Protein AF-A0A970IUN5-F1 (afdb_monomer_lite)

Radius of gyration: 22.59 Å; chains: 1; bounding box: 50×54×54 Å

Structure (mmCIF, N/CA/C/O backbone):
data_AF-A0A970IUN5-F1
#
_entry.id   AF-A0A970IUN5-F1
#
loop_
_atom_site.group_PDB
_atom_site.id
_atom_site.type_symbol
_atom_site.label_atom_id
_atom_site.label_alt_id
_atom_site.label_comp_id
_atom_site.label_asym_id
_atom_site.label_entity_id
_atom_site.label_seq_id
_atom_site.pdbx_PDB_ins_code
_atom_site.Cartn_x
_atom_site.Cartn_y
_atom_site.Cartn_z
_atom_site.occupancy
_atom_site.B_iso_or_equiv
_atom_site.auth_seq_id
_atom_site.auth_comp_id
_atom_site.auth_asym_id
_atom_site.auth_atom_id
_atom_site.pdbx_PDB_model_num
ATOM 1 N N . MET A 1 1 ? -24.307 -24.596 20.789 1.00 55.44 1 MET A N 1
ATOM 2 C CA . MET A 1 1 ? -23.617 -23.290 20.632 1.00 55.44 1 MET A CA 1
ATOM 3 C C . MET A 1 1 ? -24.535 -22.372 19.826 1.00 55.44 1 MET A C 1
ATOM 5 O O . MET A 1 1 ? -24.916 -22.766 18.734 1.00 55.44 1 MET A O 1
ATOM 9 N N . ASN A 1 2 ? -24.965 -21.221 20.358 1.00 69.31 2 ASN A N 1
ATOM 10 C CA . ASN A 1 2 ? -25.989 -20.376 19.712 1.00 69.31 2 ASN A CA 1
ATOM 11 C C . ASN A 1 2 ? -25.499 -19.793 18.371 1.00 69.31 2 ASN A C 1
ATOM 13 O O . ASN A 1 2 ? -24.344 -19.369 18.283 1.00 69.31 2 ASN A O 1
ATOM 17 N N . ALA A 1 3 ? -26.364 -19.710 17.352 1.00 70.00 3 ALA A N 1
ATOM 18 C CA . ALA A 1 3 ? -26.015 -19.220 16.006 1.00 70.00 3 ALA A CA 1
ATOM 19 C C . ALA A 1 3 ? -25.353 -17.825 16.017 1.00 70.00 3 ALA A C 1
ATOM 21 O O . ALA A 1 3 ? -24.394 -17.574 15.286 1.00 70.00 3 ALA A O 1
ATOM 22 N N . TYR A 1 4 ? -25.786 -16.957 16.934 1.00 71.69 4 TYR A N 1
ATOM 23 C CA . TYR A 1 4 ? -25.191 -15.641 17.175 1.00 71.69 4 TYR A CA 1
ATOM 24 C C . TYR A 1 4 ? -23.715 -15.716 17.611 1.00 71.69 4 TYR A C 1
ATOM 26 O O . TYR A 1 4 ? -22.856 -15.031 17.059 1.00 71.69 4 TYR A O 1
ATOM 34 N N . SER A 1 5 ? -23.388 -16.620 18.540 1.00 71.62 5 SER A N 1
ATOM 35 C CA . SER A 1 5 ? -22.009 -16.817 19.014 1.00 71.62 5 SER A CA 1
ATOM 36 C C . SER A 1 5 ? -21.083 -17.359 17.920 1.00 71.62 5 SER A C 1
ATOM 38 O O . SER A 1 5 ? -19.905 -17.011 17.870 1.00 71.62 5 SER A O 1
ATOM 40 N N . LEU A 1 6 ? -21.619 -18.182 17.011 1.00 75.25 6 LEU A N 1
ATOM 41 C CA . LEU A 1 6 ? -20.874 -18.710 15.871 1.00 75.25 6 LEU A CA 1
ATOM 42 C C . LEU A 1 6 ? -20.600 -17.615 14.829 1.00 75.25 6 LEU A C 1
ATOM 44 O O . LEU A 1 6 ? -19.509 -17.571 14.266 1.00 75.25 6 LEU A O 1
ATOM 48 N N . SER A 1 7 ? -21.563 -16.714 14.612 1.00 79.56 7 SER A N 1
ATOM 49 C CA . SER A 1 7 ? -21.411 -15.557 13.723 1.00 79.56 7 SER A CA 1
ATOM 50 C C . SER A 1 7 ? -20.300 -14.614 14.199 1.00 79.56 7 SER A C 1
ATOM 52 O O . SER A 1 7 ? -19.395 -14.295 13.430 1.00 79.56 7 SER A O 1
ATOM 54 N N . ILE A 1 8 ? -20.290 -14.266 15.492 1.00 84.50 8 ILE A N 1
ATOM 55 C CA . ILE A 1 8 ? -19.247 -13.408 16.083 1.00 84.50 8 ILE A CA 1
ATOM 56 C C . ILE A 1 8 ? -17.862 -14.049 15.958 1.00 84.50 8 ILE A C 1
ATOM 58 O O . ILE A 1 8 ? -16.910 -13.382 15.557 1.00 84.50 8 ILE A O 1
ATOM 62 N N . LYS A 1 9 ? -17.734 -15.348 16.265 1.00 89.38 9 LYS A N 1
ATOM 63 C CA . LYS A 1 9 ? -16.447 -16.054 16.141 1.00 89.38 9 LYS A CA 1
ATOM 64 C C . LYS A 1 9 ? -15.914 -16.014 14.709 1.00 89.38 9 LYS A C 1
ATOM 66 O O . LYS A 1 9 ? -14.729 -15.768 14.516 1.00 89.38 9 LYS A O 1
ATOM 71 N N . ARG A 1 10 ? -16.779 -16.219 13.710 1.00 91.88 10 ARG A N 1
ATOM 72 C CA . ARG A 1 10 ? -16.390 -16.135 12.293 1.00 91.88 10 ARG A CA 1
ATOM 73 C C . ARG A 1 10 ? -15.914 -14.734 11.918 1.00 91.88 10 ARG A C 1
ATOM 75 O O . ARG A 1 10 ? -14.918 -14.615 11.216 1.00 91.88 10 ARG A O 1
ATOM 82 N N . GLU A 1 11 ? -16.583 -13.695 12.412 1.00 93.56 11 GLU A N 1
ATOM 83 C CA . GLU A 1 11 ? -16.187 -12.311 12.139 1.00 93.56 11 GLU A CA 1
ATOM 84 C C . GLU A 1 11 ? -14.815 -11.978 12.730 1.00 93.56 11 GLU A C 1
ATOM 86 O O . GLU A 1 11 ? -13.968 -11.426 12.033 1.00 93.56 11 GLU A O 1
ATOM 91 N N . ILE A 1 12 ? -14.559 -12.390 13.977 1.00 94.75 12 ILE A N 1
ATOM 92 C CA . ILE A 1 12 ? -13.255 -12.211 14.631 1.00 94.75 12 ILE A CA 1
ATOM 93 C C . ILE A 1 12 ? -12.139 -12.829 13.785 1.00 94.75 12 ILE A C 1
ATOM 95 O O . ILE A 1 12 ? -11.133 -12.173 13.535 1.00 94.75 12 ILE A O 1
ATOM 99 N N . VAL A 1 13 ? -12.322 -14.066 13.319 1.00 94.50 13 VAL A N 1
ATOM 100 C CA . VAL A 1 13 ? -11.313 -14.779 12.522 1.00 94.50 13 VAL A CA 1
ATOM 101 C C . VAL A 1 13 ? -11.035 -14.062 11.196 1.00 94.50 13 VAL A C 1
ATOM 103 O O . VAL A 1 13 ? -9.874 -13.902 10.830 1.00 94.50 13 VAL A O 1
ATOM 106 N N . VAL A 1 14 ? -12.069 -13.574 10.503 1.00 95.81 14 VAL A N 1
ATOM 107 C CA . VAL A 1 14 ? -11.898 -12.803 9.257 1.00 95.81 14 VAL A CA 1
ATOM 108 C C . VAL A 1 14 ? -11.176 -11.478 9.519 1.00 95.81 14 VAL A C 1
ATOM 110 O O . VAL A 1 14 ? -10.249 -11.134 8.787 1.00 95.81 14 VAL A O 1
ATOM 113 N N . CYS A 1 15 ? -11.539 -10.753 10.583 1.00 95.81 15 CYS A N 1
ATOM 114 C CA . CYS A 1 15 ? -10.835 -9.530 10.968 1.00 95.81 15 CYS A CA 1
ATOM 115 C C . CYS A 1 15 ? -9.365 -9.802 11.307 1.00 95.81 15 CYS A C 1
ATOM 117 O O . CYS A 1 15 ? -8.505 -9.045 10.869 1.00 95.81 15 CYS A O 1
ATOM 119 N N . LEU A 1 16 ? -9.072 -10.874 12.050 1.00 94.50 16 LEU A N 1
ATOM 120 C CA . LEU A 1 16 ? -7.703 -11.272 12.385 1.00 94.50 16 LEU A CA 1
ATOM 121 C C . LEU A 1 16 ? -6.903 -11.664 11.142 1.00 94.50 16 LEU A C 1
ATOM 123 O O . LEU A 1 16 ? -5.748 -11.270 11.046 1.00 94.50 16 LEU A O 1
ATOM 127 N N . ALA A 1 17 ? -7.506 -12.362 10.177 1.00 94.25 17 ALA A N 1
ATOM 128 C CA . ALA A 1 17 ? -6.863 -12.665 8.900 1.00 94.25 17 ALA A CA 1
ATOM 129 C C . ALA A 1 17 ? -6.513 -11.381 8.124 1.00 94.25 17 ALA A C 1
ATOM 131 O O . ALA A 1 17 ? -5.379 -11.222 7.681 1.00 94.25 17 ALA A O 1
ATOM 132 N N . ALA A 1 18 ? -7.451 -10.432 8.020 1.00 93.81 18 ALA A N 1
ATOM 133 C CA . ALA A 1 18 ? -7.234 -9.152 7.337 1.00 93.81 18 ALA A CA 1
ATOM 134 C C . ALA A 1 18 ? -6.153 -8.298 8.022 1.00 93.81 18 ALA A C 1
ATOM 136 O O . ALA A 1 18 ? -5.267 -7.742 7.377 1.00 93.81 18 ALA A O 1
ATOM 137 N N . CYS A 1 19 ? -6.212 -8.215 9.348 1.00 93.25 19 CYS A N 1
ATOM 138 C CA . CYS A 1 19 ? -5.218 -7.550 10.184 1.00 93.25 19 CYS A CA 1
ATOM 139 C C . CYS A 1 19 ? -3.843 -8.204 10.079 1.00 93.25 19 CYS A C 1
ATOM 141 O O . CYS A 1 19 ? -2.826 -7.518 9.988 1.00 93.25 19 CYS A O 1
ATOM 143 N N . GLY A 1 20 ? -3.833 -9.531 10.081 1.00 89.94 20 GLY A N 1
ATOM 144 C CA . GLY A 1 20 ? -2.637 -10.328 9.970 1.00 89.94 20 GLY A CA 1
ATOM 145 C C . GLY A 1 20 ? -1.922 -10.093 8.645 1.00 89.94 20 GLY A C 1
ATOM 146 O O . GLY A 1 20 ? -0.722 -9.863 8.642 1.00 89.94 20 GLY A O 1
ATOM 147 N N . VAL A 1 21 ? -2.663 -10.067 7.544 1.00 87.38 21 VAL A N 1
ATOM 148 C CA . VAL A 1 21 ? -2.140 -9.728 6.219 1.00 87.38 21 VAL A CA 1
ATOM 149 C C . VAL A 1 21 ? -1.373 -8.397 6.223 1.00 87.38 21 VAL A C 1
ATOM 151 O O . VAL A 1 21 ? -0.237 -8.342 5.763 1.00 87.38 21 VAL A O 1
ATOM 154 N N . ILE A 1 22 ? -1.953 -7.342 6.805 1.00 88.56 22 ILE A N 1
ATOM 155 C CA . ILE A 1 22 ? -1.338 -6.001 6.851 1.00 88.56 22 ILE A CA 1
ATOM 156 C C . ILE A 1 22 ? -0.065 -5.997 7.710 1.00 88.56 22 ILE A C 1
ATOM 158 O O . ILE A 1 22 ? 0.888 -5.277 7.424 1.00 88.56 22 ILE A O 1
ATOM 162 N N . ALA A 1 23 ? -0.060 -6.783 8.784 1.00 89.94 23 ALA A N 1
ATOM 163 C CA . ALA A 1 23 ? 0.982 -6.766 9.802 1.00 89.94 23 ALA A CA 1
ATOM 164 C C . ALA A 1 23 ? 1.979 -7.920 9.691 1.00 89.94 23 ALA A C 1
ATOM 166 O O . ALA A 1 23 ? 2.837 -8.042 10.563 1.00 89.94 23 ALA A O 1
ATOM 167 N N . PHE A 1 24 ? 1.865 -8.769 8.665 1.00 88.62 24 PHE A N 1
ATOM 168 C CA . PHE A 1 24 ? 2.592 -10.033 8.587 1.00 88.62 24 PHE A CA 1
ATOM 169 C C . PHE A 1 24 ? 4.102 -9.825 8.705 1.00 88.62 24 PHE A C 1
ATOM 171 O O . PHE A 1 24 ? 4.726 -10.375 9.609 1.00 88.62 24 PHE A O 1
ATOM 178 N N . SER A 1 25 ? 4.671 -8.980 7.838 1.00 86.81 25 SER A N 1
ATOM 179 C CA . SER A 1 25 ? 6.113 -8.713 7.832 1.00 86.81 25 SER A CA 1
ATOM 180 C C . SER A 1 25 ? 6.588 -8.102 9.161 1.00 86.81 25 SER A C 1
ATOM 182 O O . SER A 1 25 ? 7.473 -8.699 9.775 1.00 86.81 25 SER A O 1
ATOM 184 N N . PRO A 1 26 ? 5.970 -7.022 9.692 1.00 88.19 26 PRO A N 1
ATOM 185 C CA . PRO A 1 26 ? 6.342 -6.490 11.002 1.00 88.19 26 PRO A CA 1
ATOM 186 C C . PRO A 1 26 ? 6.209 -7.501 12.154 1.00 88.19 26 PRO A C 1
ATOM 188 O O . PRO A 1 26 ? 7.036 -7.528 13.063 1.00 88.19 26 PRO A O 1
ATOM 191 N N . ILE A 1 27 ? 5.179 -8.346 12.168 1.00 90.06 27 ILE A N 1
ATOM 192 C CA . ILE A 1 27 ? 5.016 -9.351 13.229 1.00 90.06 27 ILE A CA 1
ATOM 193 C C . ILE A 1 27 ? 6.107 -10.414 13.136 1.00 90.06 27 ILE A C 1
ATOM 195 O O . ILE A 1 27 ? 6.711 -10.754 14.154 1.00 90.06 27 ILE A O 1
ATOM 199 N N . LEU A 1 28 ? 6.369 -10.916 11.927 1.00 89.31 28 LEU A N 1
ATOM 200 C CA . LEU A 1 28 ? 7.408 -11.907 11.679 1.00 89.31 28 LEU A CA 1
ATOM 201 C C . LEU A 1 28 ? 8.767 -11.395 12.150 1.00 89.31 28 LEU A C 1
ATOM 203 O O . LEU A 1 28 ? 9.453 -12.091 12.893 1.00 89.31 28 LEU A O 1
ATOM 207 N N . SER A 1 29 ? 9.134 -10.175 11.768 1.00 84.31 29 SER A N 1
ATOM 208 C CA . SER A 1 29 ? 10.430 -9.605 12.122 1.00 84.31 29 SER A CA 1
ATOM 209 C C . SER A 1 29 ? 10.577 -9.327 13.611 1.00 84.31 29 SER A C 1
ATOM 211 O O . SER A 1 29 ? 11.601 -9.674 14.190 1.00 84.31 29 SER A O 1
ATOM 213 N N . LEU A 1 30 ? 9.542 -8.777 14.255 1.00 88.75 30 LEU A N 1
ATOM 214 C CA . LEU A 1 30 ? 9.548 -8.558 15.700 1.00 88.75 30 LEU A CA 1
ATOM 215 C C . LEU A 1 30 ? 9.711 -9.880 16.454 1.00 88.75 30 LEU A C 1
ATOM 217 O O . LEU A 1 30 ? 10.519 -9.958 17.375 1.00 88.75 30 LEU A O 1
ATOM 221 N N . PHE A 1 31 ? 8.967 -10.917 16.061 1.00 89.56 31 PHE A N 1
ATOM 222 C CA . PHE A 1 31 ? 9.054 -12.227 16.700 1.00 89.56 31 PHE A CA 1
ATOM 223 C C . PHE A 1 31 ? 10.430 -12.864 16.498 1.00 89.56 31 PHE A C 1
ATOM 225 O O . PHE A 1 31 ? 11.064 -13.267 17.468 1.00 89.56 31 PHE A O 1
ATOM 232 N N . VAL A 1 32 ? 10.913 -12.909 15.256 1.00 86.69 32 VAL A N 1
ATOM 233 C CA . VAL A 1 32 ? 12.233 -13.455 14.916 1.00 86.69 32 VAL A CA 1
ATOM 234 C C . VAL A 1 32 ? 13.340 -12.702 15.654 1.00 86.69 32 VAL A C 1
ATOM 236 O O . VAL A 1 32 ? 14.210 -13.334 16.246 1.00 86.69 32 VAL A O 1
ATOM 239 N N . GLY A 1 33 ? 13.288 -11.369 15.682 1.00 84.38 33 GLY A N 1
ATOM 240 C CA . GLY A 1 33 ? 14.250 -10.542 16.408 1.00 84.38 33 GLY A CA 1
ATOM 241 C C . GLY A 1 33 ? 14.263 -10.842 17.906 1.00 84.38 33 GLY A C 1
ATOM 242 O O . GLY A 1 33 ? 15.324 -11.118 18.457 1.00 84.38 33 GLY A O 1
ATOM 243 N N . LEU A 1 34 ? 13.089 -10.880 18.549 1.00 87.56 34 LEU A N 1
ATOM 244 C CA . LEU A 1 34 ? 12.956 -11.203 19.977 1.00 87.56 34 LEU A CA 1
ATOM 245 C C . LEU A 1 34 ? 13.413 -12.621 20.320 1.00 87.56 34 LEU A C 1
ATOM 247 O O . LEU A 1 34 ? 13.998 -12.841 21.375 1.00 87.56 34 LEU A O 1
ATOM 251 N N . VAL A 1 35 ? 13.119 -13.599 19.465 1.00 86.81 35 VAL A N 1
ATOM 252 C CA . VAL A 1 35 ? 13.533 -14.982 19.708 1.00 86.81 35 VAL A CA 1
ATOM 253 C C . VAL A 1 35 ? 15.044 -15.102 19.556 1.00 86.81 35 VAL A C 1
ATOM 255 O O . VAL A 1 35 ? 15.693 -15.669 20.431 1.00 86.81 35 VAL A O 1
ATOM 258 N N . ARG A 1 36 ? 15.618 -14.523 18.497 1.00 84.62 36 ARG A N 1
ATOM 259 C CA . ARG A 1 36 ? 17.054 -14.626 18.203 1.00 84.62 36 ARG A CA 1
ATOM 260 C C . ARG A 1 36 ? 17.946 -13.857 19.165 1.00 84.62 36 ARG A C 1
ATOM 262 O O . ARG A 1 36 ? 19.117 -14.208 19.270 1.00 84.62 36 ARG A O 1
ATOM 269 N N . THR A 1 37 ? 17.428 -12.865 19.892 1.00 82.12 37 THR A N 1
ATOM 270 C CA . THR A 1 37 ? 18.193 -12.230 20.978 1.00 82.12 37 THR A CA 1
ATOM 271 C C . THR A 1 37 ? 18.383 -13.144 22.188 1.00 82.12 37 THR A C 1
ATOM 273 O O . THR A 1 37 ? 19.302 -12.914 22.969 1.00 82.12 37 THR A O 1
ATOM 276 N N . VAL A 1 38 ? 17.545 -14.175 22.349 1.00 83.94 38 VAL A N 1
ATOM 277 C CA . VAL A 1 38 ? 17.602 -15.111 23.484 1.00 83.94 38 VAL A CA 1
ATOM 278 C C . VAL A 1 38 ? 18.110 -16.490 23.056 1.00 83.94 38 VAL A C 1
ATOM 280 O O . VAL A 1 38 ? 18.888 -17.110 23.777 1.00 83.94 38 VAL A O 1
ATOM 283 N N . ILE A 1 39 ? 17.669 -16.988 21.897 1.00 83.06 39 ILE A N 1
ATOM 284 C CA . ILE A 1 39 ? 17.927 -18.349 21.416 1.00 83.06 39 ILE A CA 1
ATOM 285 C C . ILE A 1 39 ? 18.243 -18.322 19.918 1.00 83.06 39 ILE A C 1
ATOM 287 O O . ILE A 1 39 ? 17.413 -17.935 19.094 1.00 83.06 39 ILE A O 1
ATOM 291 N N . ILE A 1 40 ? 19.423 -18.817 19.542 1.00 75.12 40 ILE A N 1
ATOM 292 C CA . ILE A 1 40 ? 19.783 -19.028 18.137 1.00 75.12 40 ILE A CA 1
ATOM 293 C C . ILE A 1 40 ? 19.243 -20.396 17.711 1.00 75.12 40 ILE A C 1
ATOM 295 O O . ILE A 1 40 ? 19.851 -21.432 17.975 1.00 75.12 40 ILE A O 1
ATOM 299 N N . PHE A 1 41 ? 18.076 -20.409 17.068 1.00 67.62 41 PHE A N 1
ATOM 300 C CA . PHE A 1 41 ? 17.518 -21.638 16.509 1.00 67.62 41 PHE A CA 1
ATOM 301 C C . PHE A 1 41 ? 18.201 -22.008 15.184 1.00 67.62 41 PHE A C 1
ATOM 303 O O . PHE A 1 41 ? 18.308 -21.157 14.294 1.00 67.62 41 PHE A O 1
ATOM 310 N N . PRO A 1 42 ? 18.591 -23.279 14.985 1.00 64.44 42 PRO A N 1
ATOM 311 C CA . PRO A 1 42 ? 18.943 -23.763 13.659 1.00 64.44 42 PRO A CA 1
ATOM 312 C C . PRO A 1 42 ? 17.689 -23.804 12.754 1.00 64.44 42 PRO A C 1
ATOM 314 O O . PRO A 1 42 ? 16.558 -23.905 13.229 1.00 64.44 42 PRO A O 1
ATOM 317 N N . PHE A 1 43 ? 17.885 -23.713 11.434 1.00 63.59 43 PHE A N 1
ATOM 318 C CA . PHE A 1 43 ? 16.849 -23.915 10.399 1.00 63.59 43 PHE A CA 1
ATOM 319 C C . PHE A 1 43 ? 15.658 -22.931 10.350 1.0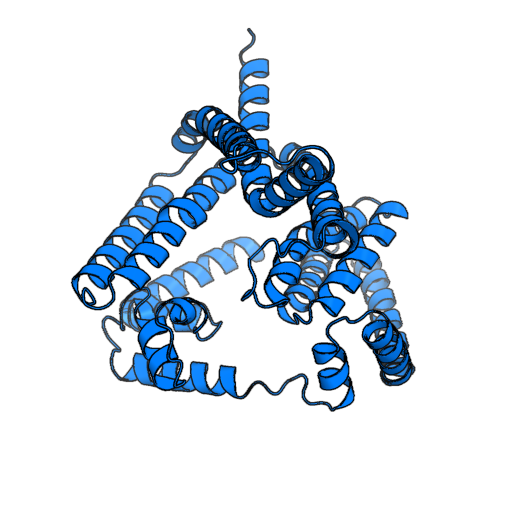0 63.59 43 PHE A C 1
ATOM 321 O O . PHE A 1 43 ? 14.616 -23.275 9.800 1.00 63.59 43 PHE A O 1
ATOM 328 N N . LYS A 1 44 ? 15.785 -21.693 10.856 1.00 80.75 44 LYS A N 1
ATOM 329 C CA . LYS A 1 44 ? 14.711 -20.666 10.801 1.00 80.75 44 LYS A CA 1
ATOM 330 C C . LYS A 1 44 ? 13.351 -21.155 11.363 1.00 80.75 44 LYS A C 1
ATOM 332 O O . LYS A 1 44 ? 12.289 -20.737 10.893 1.00 80.75 44 LYS A O 1
ATOM 337 N N . LEU A 1 45 ? 13.374 -22.045 12.365 1.00 83.69 45 LEU A N 1
ATOM 338 C CA . LEU A 1 45 ? 12.168 -22.598 13.007 1.00 83.69 45 LEU A CA 1
ATOM 339 C C . LEU A 1 45 ? 11.275 -21.512 13.629 1.00 83.69 45 LEU A C 1
ATOM 341 O O . LEU A 1 45 ? 10.051 -21.629 13.633 1.00 83.69 45 LEU A O 1
ATOM 345 N N . ASP A 1 46 ? 11.893 -20.434 14.105 1.00 82.62 46 ASP A N 1
ATOM 346 C CA . ASP A 1 46 ? 11.237 -19.227 14.602 1.00 82.62 46 ASP A CA 1
ATOM 347 C C . ASP A 1 46 ? 10.307 -18.598 13.556 1.00 82.62 46 ASP A C 1
ATOM 349 O O . ASP A 1 46 ? 9.139 -18.319 13.832 1.00 82.62 46 ASP A O 1
ATOM 353 N N . ALA A 1 47 ? 10.790 -18.443 12.325 1.00 86.06 47 ALA A N 1
ATOM 354 C CA . ALA A 1 47 ? 9.981 -17.940 11.228 1.00 86.06 47 ALA A CA 1
ATOM 355 C C . ALA A 1 47 ? 8.853 -18.924 10.878 1.00 86.06 47 ALA A C 1
ATOM 357 O O . ALA A 1 47 ? 7.702 -18.509 10.732 1.00 86.06 47 ALA A O 1
ATOM 358 N N . MET A 1 48 ? 9.156 -20.228 10.792 1.00 88.19 48 MET A N 1
ATOM 359 C CA . MET A 1 48 ? 8.166 -21.271 10.475 1.00 88.19 48 MET A CA 1
ATOM 360 C C . MET A 1 48 ? 7.000 -21.294 11.467 1.00 88.19 48 MET A C 1
ATOM 362 O O . MET A 1 48 ? 5.855 -21.487 11.058 1.00 88.19 48 MET A O 1
ATOM 366 N N . PHE A 1 49 ? 7.268 -21.050 12.752 1.00 89.38 49 PHE A N 1
ATOM 367 C CA . PHE A 1 49 ? 6.231 -20.944 13.775 1.00 89.38 49 PHE A CA 1
ATOM 368 C C . PHE A 1 49 ? 5.239 -19.816 13.471 1.00 89.38 49 PHE A C 1
ATOM 370 O O . PHE A 1 49 ? 4.024 -20.033 13.485 1.00 89.38 49 PHE A O 1
ATOM 377 N N . VAL A 1 50 ? 5.746 -18.628 13.128 1.00 89.19 50 VAL A N 1
ATOM 378 C CA . VAL A 1 50 ? 4.901 -17.487 12.754 1.00 89.19 50 VAL A CA 1
ATOM 379 C C . VAL A 1 50 ? 4.102 -17.816 11.495 1.00 89.19 50 VAL A C 1
ATOM 381 O O . VAL A 1 50 ? 2.877 -17.697 11.517 1.00 89.19 50 VAL A O 1
ATOM 384 N N . TYR A 1 51 ? 4.750 -18.312 10.433 1.00 90.31 51 TYR A N 1
ATOM 385 C CA . TYR A 1 51 ? 4.052 -18.754 9.216 1.00 90.31 51 TYR A CA 1
ATOM 386 C C . TYR A 1 51 ? 2.927 -19.752 9.531 1.00 90.31 51 TYR A C 1
ATOM 388 O O . TYR A 1 51 ? 1.817 -19.601 9.021 1.00 90.31 51 TYR A O 1
ATOM 396 N N . GLY A 1 52 ? 3.174 -20.719 10.420 1.00 91.44 52 GLY A N 1
ATOM 397 C CA . GLY A 1 52 ? 2.186 -21.705 10.854 1.00 91.44 52 GLY A CA 1
ATOM 398 C C . GLY A 1 52 ? 0.956 -21.080 11.516 1.00 91.44 52 GLY A C 1
ATOM 399 O O . GLY A 1 52 ? -0.171 -21.428 11.159 1.00 91.44 52 GLY A O 1
ATOM 400 N N . ILE A 1 53 ? 1.146 -20.110 12.419 1.00 91.69 53 ILE A N 1
ATOM 401 C CA . ILE A 1 53 ? 0.034 -19.372 13.046 1.00 91.69 53 ILE A CA 1
ATOM 402 C C . ILE A 1 53 ? -0.791 -18.633 11.990 1.00 91.69 53 ILE A C 1
ATOM 404 O O . ILE A 1 53 ? -2.023 -18.689 12.009 1.00 91.69 53 ILE A O 1
ATOM 408 N N . PHE A 1 54 ? -0.129 -17.951 11.057 1.00 90.06 54 PHE A N 1
ATOM 409 C CA . PHE A 1 54 ? -0.811 -17.200 10.006 1.00 90.06 54 PHE A CA 1
ATOM 410 C C . PHE A 1 54 ? -1.608 -18.108 9.073 1.00 90.06 54 PHE A C 1
ATOM 412 O O . PHE A 1 54 ? -2.788 -17.848 8.830 1.00 90.06 54 PHE A O 1
ATOM 419 N N . ILE A 1 55 ? -1.004 -19.203 8.611 1.00 90.88 55 ILE A N 1
ATOM 420 C CA . ILE A 1 55 ? -1.682 -20.210 7.789 1.00 90.88 55 ILE A CA 1
ATOM 421 C C . ILE A 1 55 ? -2.881 -20.784 8.546 1.00 90.88 55 ILE A C 1
ATOM 423 O O . ILE A 1 55 ? -3.966 -20.888 7.980 1.00 90.88 55 ILE A O 1
ATOM 427 N N . PHE A 1 56 ? -2.736 -21.086 9.837 1.00 93.44 56 PHE A N 1
ATOM 428 C CA . PHE A 1 56 ? -3.840 -21.584 10.651 1.00 93.44 56 PHE A CA 1
ATOM 429 C C . PHE A 1 56 ? -5.011 -20.590 10.717 1.00 93.44 56 PHE A C 1
ATOM 431 O O . PHE A 1 56 ? -6.158 -20.971 10.477 1.00 93.44 56 PHE A O 1
ATOM 438 N N . ILE A 1 57 ? -4.742 -19.303 10.964 1.00 93.12 57 ILE A N 1
ATOM 439 C CA . ILE A 1 57 ? -5.777 -18.253 10.962 1.00 93.12 57 ILE A CA 1
ATOM 440 C C . ILE A 1 57 ? -6.454 -18.155 9.586 1.00 93.12 57 ILE A C 1
ATOM 442 O O . ILE A 1 57 ? -7.683 -18.061 9.511 1.00 93.12 57 ILE A O 1
ATOM 446 N N . LEU A 1 58 ? -5.681 -18.220 8.499 1.00 91.06 58 LEU A N 1
ATOM 447 C CA . LEU A 1 58 ? -6.205 -18.192 7.131 1.00 91.06 58 LEU A CA 1
ATOM 448 C C . LEU A 1 58 ? -7.105 -19.398 6.834 1.00 91.06 58 LEU A C 1
ATOM 450 O O . LEU A 1 58 ? -8.197 -19.222 6.291 1.00 91.06 58 LEU A O 1
ATOM 454 N N . LEU A 1 59 ? -6.706 -20.603 7.245 1.00 92.69 59 LEU A N 1
ATOM 455 C CA . LEU A 1 59 ? -7.509 -21.820 7.089 1.00 92.69 59 LEU A CA 1
ATOM 456 C C . LEU A 1 59 ? -8.825 -21.740 7.870 1.00 92.69 59 LEU A C 1
ATOM 458 O O . LEU A 1 59 ? -9.867 -22.163 7.369 1.00 92.69 59 LEU A O 1
ATOM 462 N N . LEU A 1 60 ? -8.823 -21.141 9.063 1.00 94.06 60 LEU A N 1
ATOM 463 C CA . LEU A 1 60 ? -10.062 -20.895 9.806 1.00 94.06 60 LEU A CA 1
ATOM 464 C C . LEU A 1 60 ? -10.962 -19.857 9.111 1.00 94.06 60 LEU A C 1
ATOM 466 O O . LEU A 1 60 ? -12.192 -19.947 9.187 1.00 94.06 60 LEU A O 1
ATOM 470 N N . ALA A 1 61 ? -10.368 -18.877 8.425 1.00 94.69 61 ALA A N 1
ATOM 471 C CA . ALA A 1 61 ? -11.097 -17.839 7.704 1.00 94.69 61 ALA A CA 1
ATOM 472 C C . ALA A 1 61 ? -11.654 -18.325 6.353 1.00 94.69 61 ALA A C 1
ATOM 474 O O . ALA A 1 61 ? -12.708 -17.838 5.937 1.00 94.69 61 ALA A O 1
ATOM 475 N N . ILE A 1 62 ? -11.002 -19.286 5.685 1.00 94.06 62 ILE A N 1
ATOM 476 C CA . ILE A 1 62 ? -11.190 -19.565 4.250 1.00 94.06 62 ILE A CA 1
ATOM 477 C C . ILE A 1 62 ? -12.641 -19.852 3.863 1.00 94.06 62 ILE A C 1
ATOM 479 O O . ILE A 1 62 ? -13.166 -19.238 2.939 1.00 94.06 62 ILE A O 1
ATOM 483 N N . LYS A 1 63 ? -13.340 -20.706 4.621 1.00 94.38 63 LYS A N 1
ATOM 484 C CA . LYS A 1 63 ? -14.746 -21.038 4.350 1.00 94.38 63 LYS A CA 1
ATOM 485 C C . LYS A 1 63 ? -15.639 -19.804 4.450 1.00 94.38 63 LYS A C 1
ATOM 487 O O . LYS A 1 63 ? -16.562 -19.632 3.661 1.00 94.38 63 LYS A O 1
ATOM 492 N N . THR A 1 64 ? -15.372 -18.946 5.433 1.00 95.25 64 THR A N 1
ATOM 493 C CA . THR A 1 64 ? -16.131 -17.707 5.626 1.00 95.25 64 THR A CA 1
ATOM 494 C C . THR A 1 64 ? -15.819 -16.705 4.521 1.00 95.25 64 THR A C 1
ATOM 496 O O . THR A 1 64 ? -16.741 -16.062 4.028 1.00 95.25 64 THR A O 1
ATOM 499 N N . VAL A 1 65 ? -14.550 -16.599 4.118 1.00 95.12 65 VAL A N 1
ATOM 500 C CA . VAL A 1 65 ? -14.104 -15.725 3.029 1.00 95.12 65 VAL A CA 1
ATOM 501 C C . VAL A 1 65 ? -14.774 -16.132 1.721 1.00 95.12 65 VAL A C 1
ATOM 503 O O . VAL A 1 65 ? -15.543 -15.343 1.183 1.00 95.12 65 VAL A O 1
ATOM 506 N N . VAL A 1 66 ? -14.604 -17.385 1.289 1.00 94.19 66 VAL A N 1
ATOM 507 C CA . VAL A 1 66 ? -15.171 -17.909 0.034 1.00 94.19 66 VAL A CA 1
ATOM 508 C C . VAL A 1 66 ? -16.689 -17.728 -0.020 1.00 94.19 66 VAL A C 1
ATOM 510 O O . VAL A 1 66 ? -17.205 -17.212 -1.005 1.00 94.19 66 VAL A O 1
ATOM 513 N N . ASN A 1 67 ? -17.407 -18.059 1.060 1.00 94.12 67 ASN A N 1
ATOM 514 C CA . ASN A 1 67 ? -18.867 -17.916 1.105 1.00 94.12 67 ASN A CA 1
ATOM 515 C C . ASN A 1 67 ? -19.349 -16.459 1.038 1.00 94.12 67 ASN A C 1
ATOM 517 O O . ASN A 1 67 ? -20.515 -16.213 0.734 1.00 94.12 67 ASN A O 1
ATOM 521 N N . ARG A 1 68 ? -18.501 -15.493 1.405 1.00 94.75 68 ARG A N 1
ATOM 522 C CA . ARG A 1 68 ? -18.846 -14.064 1.403 1.00 94.75 68 ARG A CA 1
ATOM 523 C C . ARG A 1 68 ? -18.387 -13.348 0.140 1.00 94.75 68 ARG A C 1
ATOM 525 O O . ARG A 1 68 ? -18.830 -12.218 -0.068 1.00 94.75 68 ARG A O 1
ATOM 532 N N . SER A 1 69 ? -17.507 -13.953 -0.648 1.00 94.38 69 SER A N 1
ATOM 533 C CA . SER A 1 69 ? -16.962 -13.385 -1.877 1.00 94.38 69 SER A CA 1
ATOM 534 C C . SER A 1 69 ? -17.968 -13.435 -3.024 1.00 94.38 69 SER A C 1
ATOM 536 O O . SER A 1 69 ? -18.743 -14.377 -3.152 1.00 94.38 69 SER A O 1
ATOM 538 N N . SER A 1 70 ? -17.972 -12.396 -3.860 1.00 92.62 70 SER A N 1
ATOM 539 C CA . SER A 1 70 ? -18.858 -12.328 -5.022 1.00 92.62 70 SER A CA 1
ATOM 540 C C . SER A 1 70 ? -18.279 -13.100 -6.207 1.00 92.62 70 SER A C 1
ATOM 542 O O . SER A 1 70 ? -17.064 -13.171 -6.384 1.00 92.62 70 SER A O 1
ATOM 544 N N . VAL A 1 71 ? -19.154 -13.621 -7.072 1.00 91.81 71 VAL A N 1
ATOM 545 C CA . VAL A 1 71 ? -18.752 -14.269 -8.336 1.00 91.81 71 VAL A CA 1
ATOM 546 C C . VAL A 1 71 ? -17.935 -13.313 -9.212 1.00 91.81 71 VAL A C 1
ATOM 548 O O . VAL A 1 71 ? -16.955 -13.724 -9.823 1.00 91.81 71 VAL A O 1
ATOM 551 N N . LEU A 1 72 ? -18.282 -12.020 -9.208 1.00 89.56 72 LEU A N 1
ATOM 552 C CA . LEU A 1 72 ? -17.528 -10.984 -9.917 1.00 89.56 72 LEU A CA 1
ATOM 553 C C . LEU A 1 72 ? -16.067 -10.917 -9.455 1.00 89.56 72 LEU A C 1
ATOM 555 O O . LEU A 1 72 ? -15.173 -10.806 -10.288 1.00 89.56 72 LEU A O 1
ATOM 559 N N . LEU A 1 73 ? -15.815 -11.013 -8.146 1.00 91.44 73 LEU A N 1
ATOM 560 C CA . LEU A 1 73 ? -14.457 -10.970 -7.613 1.00 91.44 73 LEU A CA 1
ATOM 561 C C . LEU A 1 73 ? -13.625 -12.163 -8.104 1.00 91.44 73 LEU A C 1
ATOM 563 O O . LEU A 1 73 ? -12.489 -11.977 -8.535 1.00 91.44 73 LEU A O 1
ATOM 567 N N . PHE A 1 74 ? -14.204 -13.367 -8.104 1.00 92.94 74 PHE A N 1
ATOM 568 C CA . PHE A 1 74 ? -13.555 -14.541 -8.696 1.00 92.94 74 PHE A CA 1
ATOM 569 C C . PHE A 1 74 ? -13.281 -14.344 -10.188 1.00 92.94 74 PHE A C 1
ATOM 571 O O . PHE A 1 74 ? -12.173 -14.623 -10.635 1.00 92.94 74 PHE A O 1
ATOM 578 N N . GLY A 1 75 ? -14.249 -13.807 -10.936 1.00 91.81 75 GLY A N 1
ATOM 579 C CA . GLY A 1 75 ? -14.087 -13.503 -12.357 1.00 91.81 75 GLY A CA 1
ATOM 580 C C . GLY A 1 75 ? -12.920 -12.553 -12.638 1.00 91.81 75 GLY A C 1
ATOM 581 O O . GLY A 1 75 ? -12.121 -12.829 -13.527 1.00 91.81 75 GLY A O 1
ATOM 582 N N . ILE A 1 76 ? -12.767 -11.484 -11.846 1.00 89.94 76 ILE A N 1
ATOM 583 C CA . ILE A 1 76 ? -11.649 -10.532 -11.981 1.00 89.94 76 ILE A CA 1
ATOM 584 C C . ILE A 1 76 ? -10.305 -11.221 -11.722 1.00 89.94 76 ILE A C 1
ATOM 586 O O . ILE A 1 76 ? -9.374 -11.056 -12.505 1.00 89.94 76 ILE A O 1
ATOM 590 N N . ILE A 1 77 ? -10.192 -12.010 -10.650 1.00 93.44 77 ILE A N 1
ATOM 591 C CA . ILE A 1 77 ? -8.934 -12.696 -10.319 1.00 93.44 77 ILE A CA 1
ATOM 592 C C . ILE A 1 77 ? -8.576 -13.741 -11.377 1.00 93.44 77 ILE A C 1
ATOM 594 O O . ILE A 1 77 ? -7.415 -13.827 -11.767 1.00 93.44 77 ILE A O 1
ATOM 598 N N . ILE A 1 78 ? -9.559 -14.490 -11.882 1.00 93.88 78 ILE A N 1
ATOM 599 C CA . ILE A 1 78 ? -9.353 -15.451 -12.972 1.00 93.88 78 ILE A CA 1
ATOM 600 C C . ILE A 1 78 ? -8.915 -14.727 -14.248 1.00 93.88 78 ILE A C 1
ATOM 602 O O . ILE A 1 78 ? -7.971 -15.173 -14.891 1.00 93.88 78 ILE A O 1
ATOM 606 N N . LEU A 1 79 ? -9.541 -13.599 -14.597 1.00 91.12 79 LEU A N 1
ATOM 607 C CA . LEU A 1 79 ? -9.155 -12.802 -15.764 1.00 91.12 79 LEU A CA 1
ATOM 608 C C . LEU A 1 79 ? -7.703 -12.315 -15.659 1.00 91.12 79 LEU A C 1
ATOM 610 O O . LEU A 1 79 ? -6.932 -12.494 -16.599 1.00 91.12 79 LEU A O 1
ATOM 614 N N . LEU A 1 80 ? -7.321 -11.741 -14.514 1.00 91.88 80 LEU A N 1
ATOM 615 C CA . LEU A 1 80 ? -5.948 -11.291 -14.265 1.00 91.88 80 LEU A CA 1
ATOM 616 C C . LEU A 1 80 ? -4.957 -12.458 -14.289 1.00 91.88 80 LEU A C 1
ATOM 618 O O . LEU A 1 80 ? -3.861 -12.319 -14.822 1.00 91.88 80 LEU A O 1
ATOM 622 N N . PHE A 1 81 ? -5.352 -13.619 -13.762 1.00 93.81 81 PHE A N 1
ATOM 623 C CA . PHE A 1 81 ? -4.521 -14.816 -13.796 1.00 93.81 81 PHE A CA 1
ATOM 624 C C . PHE A 1 81 ? -4.327 -15.346 -15.222 1.00 93.81 81 PHE A C 1
ATOM 626 O O . PHE A 1 81 ? -3.206 -15.669 -15.597 1.00 93.81 81 PHE A O 1
ATOM 633 N N . ILE A 1 82 ? -5.380 -15.378 -16.043 1.00 94.00 82 ILE A N 1
ATOM 634 C CA . ILE A 1 82 ? -5.279 -15.750 -17.462 1.00 94.00 82 ILE A CA 1
ATOM 635 C C . ILE A 1 82 ? -4.384 -14.757 -18.208 1.00 94.00 82 ILE A C 1
ATOM 637 O O . ILE A 1 82 ? -3.507 -15.178 -18.956 1.00 94.00 82 ILE A O 1
ATOM 641 N N . ALA A 1 83 ? -4.557 -13.453 -17.980 1.00 91.44 83 ALA A N 1
ATOM 642 C CA . ALA A 1 83 ? -3.713 -12.428 -18.589 1.00 91.44 83 ALA A CA 1
ATOM 643 C C . ALA A 1 83 ? -2.234 -12.587 -18.188 1.00 91.44 83 ALA A C 1
ATOM 645 O O . ALA A 1 83 ? -1.357 -12.492 -19.044 1.00 91.44 83 ALA A O 1
ATOM 646 N N . TYR A 1 84 ? -1.963 -12.912 -16.920 1.00 93.12 84 TYR A N 1
ATOM 647 C CA . TYR A 1 84 ? -0.628 -13.283 -16.451 1.00 93.12 84 TYR A CA 1
ATOM 648 C C . TYR A 1 84 ? -0.091 -14.537 -17.161 1.00 93.12 84 TYR A C 1
ATOM 650 O O . TYR A 1 84 ? 1.041 -14.516 -17.630 1.00 93.12 84 TYR A O 1
ATOM 658 N N . LEU A 1 85 ? -0.882 -15.609 -17.290 1.00 94.12 85 LEU A N 1
ATOM 659 C CA . LEU A 1 85 ? -0.445 -16.838 -17.967 1.00 94.12 85 LEU A CA 1
ATOM 660 C C . LEU A 1 85 ? -0.123 -16.602 -19.447 1.00 94.12 85 LEU A C 1
ATOM 662 O O . LEU A 1 85 ? 0.850 -17.157 -19.951 1.00 94.12 85 LEU A O 1
ATOM 666 N N . ILE A 1 86 ? -0.907 -15.765 -20.133 1.00 93.12 86 ILE A N 1
ATOM 667 C CA . ILE A 1 86 ? -0.624 -15.358 -21.515 1.00 93.12 86 ILE A CA 1
ATOM 668 C C . ILE A 1 86 ? 0.699 -14.588 -21.567 1.00 93.12 86 ILE A C 1
ATOM 670 O O . ILE A 1 86 ? 1.564 -14.927 -22.371 1.00 93.12 86 ILE A O 1
ATOM 674 N N . ALA A 1 87 ? 0.888 -13.595 -20.691 1.00 92.00 87 ALA A N 1
ATOM 675 C CA . ALA A 1 87 ? 2.124 -12.815 -20.639 1.00 92.00 87 ALA A CA 1
ATOM 676 C C . ALA A 1 87 ? 3.349 -13.693 -20.336 1.00 92.00 87 ALA A C 1
ATOM 678 O O . ALA A 1 87 ? 4.383 -13.541 -20.985 1.00 92.00 87 ALA A O 1
ATOM 679 N N . PHE A 1 88 ? 3.210 -14.646 -19.413 1.00 93.00 88 PHE A N 1
ATOM 680 C CA . PHE A 1 88 ? 4.258 -15.600 -19.071 1.00 93.00 88 PHE A CA 1
ATOM 681 C C . PHE A 1 88 ? 4.585 -16.542 -20.238 1.00 93.00 88 PHE A C 1
ATOM 683 O O . PHE A 1 88 ? 5.755 -16.772 -20.527 1.00 93.00 88 PHE A O 1
ATOM 690 N N . GLY A 1 89 ? 3.569 -17.046 -20.946 1.00 92.81 89 GLY A N 1
ATOM 691 C CA . GLY A 1 89 ? 3.762 -17.915 -22.109 1.00 92.81 89 GLY A CA 1
ATOM 692 C C . GLY A 1 89 ? 4.437 -17.212 -23.291 1.00 92.81 89 GLY A C 1
ATOM 693 O O . GLY A 1 89 ? 5.252 -17.825 -23.975 1.00 92.81 89 GLY A O 1
ATOM 694 N N . VAL A 1 90 ? 4.132 -15.930 -23.515 1.00 90.94 90 VAL A N 1
ATOM 695 C CA . VAL A 1 90 ? 4.750 -15.120 -24.582 1.00 90.94 90 VAL A CA 1
ATOM 696 C C . VAL A 1 90 ? 6.189 -14.730 -24.235 1.00 90.94 90 VAL A C 1
ATOM 698 O O . VAL A 1 90 ? 7.052 -14.768 -25.104 1.00 90.94 90 VAL A O 1
ATOM 701 N N . ASN A 1 91 ? 6.463 -14.395 -22.972 1.00 88.06 91 ASN A N 1
ATOM 702 C CA . ASN A 1 91 ? 7.766 -13.895 -22.516 1.00 88.06 91 ASN A CA 1
ATOM 703 C C . ASN A 1 91 ? 8.549 -14.958 -21.725 1.00 88.06 91 ASN A C 1
ATOM 705 O O . ASN A 1 91 ? 9.233 -14.651 -20.744 1.00 88.06 91 ASN A O 1
ATOM 709 N N . GLY A 1 92 ? 8.437 -16.221 -22.149 1.00 79.69 92 GLY A N 1
ATOM 710 C CA . GLY A 1 92 ? 8.986 -17.389 -21.455 1.00 79.69 92 GLY A CA 1
ATOM 711 C C . GLY A 1 92 ? 10.514 -17.423 -21.328 1.00 79.69 92 GLY A C 1
ATOM 712 O O . GLY A 1 92 ? 11.041 -18.315 -20.678 1.00 79.69 92 GLY A O 1
ATOM 713 N N . GLU A 1 93 ? 11.233 -16.463 -21.908 1.00 86.62 93 GLU A N 1
ATOM 714 C CA . GLU A 1 93 ? 12.671 -16.264 -21.693 1.00 86.62 93 GLU A CA 1
ATOM 715 C C . GLU A 1 93 ? 12.995 -15.694 -20.295 1.00 86.62 93 GLU A C 1
ATOM 717 O O . GLU A 1 93 ? 14.067 -15.955 -19.756 1.00 86.62 93 GLU A O 1
ATOM 722 N N . ASN A 1 94 ? 12.046 -14.998 -19.655 1.00 89.00 94 ASN A N 1
ATOM 723 C CA . ASN A 1 94 ? 12.212 -14.363 -18.341 1.00 89.00 94 ASN A CA 1
ATOM 724 C C . ASN A 1 94 ? 11.540 -15.176 -17.216 1.00 89.00 94 ASN A C 1
ATOM 726 O O . ASN A 1 94 ? 10.743 -14.650 -16.434 1.00 89.00 94 ASN A O 1
ATOM 730 N N . ILE A 1 95 ? 11.834 -16.482 -17.144 1.00 90.62 95 ILE A N 1
ATOM 731 C CA . ILE A 1 95 ? 11.118 -17.435 -16.270 1.00 90.62 95 ILE A CA 1
ATOM 732 C C . ILE A 1 95 ? 11.143 -17.023 -14.799 1.00 90.62 95 ILE A C 1
ATOM 734 O O . ILE A 1 95 ? 10.109 -17.060 -14.131 1.00 90.62 95 ILE A O 1
ATOM 738 N N . GLU A 1 96 ? 12.314 -16.642 -14.297 1.00 90.75 96 GLU A N 1
ATOM 739 C CA . GLU A 1 96 ? 12.505 -16.283 -12.891 1.00 90.75 96 GLU A CA 1
ATOM 740 C C . GLU A 1 96 ? 11.636 -15.081 -12.498 1.00 90.75 96 GLU A C 1
ATOM 742 O O . GLU A 1 96 ? 10.855 -15.168 -11.550 1.00 90.75 96 GLU A O 1
ATOM 747 N N . TYR A 1 97 ? 11.671 -14.016 -13.306 1.00 91.38 97 TYR A N 1
ATOM 748 C CA . TYR A 1 97 ? 10.857 -12.817 -13.107 1.00 91.38 97 TYR A CA 1
ATOM 749 C C . TYR A 1 97 ? 9.362 -13.126 -13.079 1.00 91.38 97 TYR A C 1
ATOM 751 O O . TYR A 1 97 ? 8.663 -12.740 -12.142 1.00 91.38 97 TYR A O 1
ATOM 759 N N . PHE A 1 98 ? 8.849 -13.824 -14.096 1.00 92.56 98 PHE A N 1
ATOM 760 C CA . PHE A 1 98 ? 7.415 -14.098 -14.164 1.00 92.56 98 PHE A CA 1
ATOM 761 C C . PHE A 1 98 ? 6.972 -15.061 -13.066 1.00 92.56 98 PHE A C 1
ATOM 763 O O . PHE A 1 98 ? 5.883 -14.886 -12.525 1.00 92.56 98 PHE A O 1
ATOM 770 N N . THR A 1 99 ? 7.821 -16.012 -12.668 1.00 92.31 99 THR A N 1
ATOM 771 C CA . THR A 1 99 ? 7.541 -16.892 -11.526 1.00 92.31 99 THR A CA 1
ATOM 772 C C . THR A 1 99 ? 7.376 -16.078 -10.246 1.00 92.31 99 THR A C 1
ATOM 774 O O . THR A 1 99 ? 6.380 -16.242 -9.537 1.00 92.31 99 THR A O 1
ATOM 777 N N . GLU A 1 100 ? 8.298 -15.156 -9.968 1.00 90.38 100 GLU A N 1
ATOM 778 C CA . GLU A 1 100 ? 8.207 -14.278 -8.801 1.00 90.38 100 GLU A CA 1
ATOM 779 C C . GLU A 1 100 ? 6.995 -13.337 -8.884 1.00 90.38 100 GLU A C 1
ATOM 781 O O . GLU A 1 100 ? 6.241 -13.199 -7.917 1.00 90.38 100 GLU A O 1
ATOM 786 N N . TYR A 1 101 ? 6.735 -12.756 -10.057 1.00 90.19 101 TYR A N 1
ATOM 787 C CA . TYR A 1 101 ? 5.566 -11.913 -10.303 1.00 90.19 101 TYR A CA 1
ATOM 788 C C . TYR A 1 101 ? 4.252 -12.671 -10.048 1.00 90.19 101 TYR A C 1
ATOM 790 O O . TYR A 1 101 ? 3.355 -12.169 -9.363 1.00 90.19 101 TYR A O 1
ATOM 798 N N . GLY A 1 102 ? 4.147 -13.906 -10.544 1.00 91.94 102 GLY A N 1
ATOM 799 C CA . GLY A 1 102 ? 2.998 -14.785 -10.344 1.00 91.94 102 GLY A CA 1
ATOM 800 C C . GLY A 1 102 ? 2.802 -15.181 -8.883 1.00 91.94 102 GLY A C 1
ATOM 801 O O . GLY A 1 102 ? 1.672 -15.151 -8.389 1.00 91.94 102 GLY A O 1
ATOM 802 N N . ILE A 1 103 ? 3.886 -15.487 -8.163 1.00 90.81 103 ILE A N 1
ATOM 803 C CA . ILE A 1 103 ? 3.862 -15.752 -6.715 1.00 90.81 103 ILE A CA 1
ATOM 804 C C . ILE A 1 103 ? 3.359 -14.517 -5.957 1.00 90.81 103 ILE A C 1
ATOM 806 O O . ILE A 1 103 ? 2.434 -14.622 -5.144 1.00 90.81 103 ILE A O 1
ATOM 810 N N . ASN A 1 104 ? 3.899 -13.336 -6.262 1.00 88.62 104 ASN A N 1
ATOM 811 C CA . ASN A 1 104 ? 3.484 -12.075 -5.649 1.00 88.62 104 ASN A CA 1
ATOM 812 C C . ASN A 1 104 ? 2.004 -11.766 -5.932 1.00 88.62 104 ASN A C 1
ATOM 814 O O . ASN A 1 104 ? 1.275 -11.296 -5.052 1.00 88.62 104 ASN A O 1
ATOM 818 N N . PHE A 1 105 ? 1.509 -12.083 -7.127 1.00 90.62 105 PHE A N 1
ATOM 819 C CA . PHE A 1 105 ? 0.095 -11.923 -7.445 1.00 90.62 105 PHE A CA 1
ATOM 820 C C . PHE A 1 105 ? -0.791 -12.934 -6.698 1.00 90.62 105 PHE A C 1
ATOM 822 O O . PHE A 1 105 ? -1.710 -12.531 -5.982 1.00 90.62 105 PHE A O 1
ATOM 829 N N . LEU A 1 106 ? -0.523 -14.235 -6.825 1.00 89.06 106 LEU A N 1
ATOM 830 C CA . LEU A 1 106 ? -1.405 -15.298 -6.329 1.00 89.06 106 LEU A CA 1
ATOM 831 C C . LEU A 1 106 ? -1.354 -15.498 -4.816 1.00 89.06 106 LEU A C 1
ATOM 833 O O . LEU A 1 106 ? -2.369 -15.855 -4.219 1.00 89.06 106 LEU A O 1
ATOM 837 N N . ILE A 1 107 ? -0.188 -15.303 -4.201 1.00 85.19 107 ILE A N 1
ATOM 838 C CA . ILE A 1 107 ? 0.017 -15.567 -2.772 1.00 85.19 107 ILE A CA 1
ATOM 839 C C . ILE A 1 107 ? -0.094 -14.275 -1.968 1.00 85.19 107 ILE A C 1
ATOM 841 O O . ILE A 1 107 ? -0.726 -14.267 -0.910 1.00 85.19 107 ILE A O 1
ATOM 845 N N . LEU A 1 108 ? 0.485 -13.178 -2.465 1.00 82.12 108 LEU A N 1
ATOM 846 C CA . LEU A 1 108 ? 0.512 -11.921 -1.717 1.00 82.12 108 LEU A CA 1
ATOM 847 C C . LEU A 1 108 ? -0.640 -10.988 -2.091 1.00 82.12 108 LEU A C 1
ATOM 849 O O . LEU A 1 108 ? -1.179 -10.351 -1.209 1.00 82.12 108 LEU A O 1
ATOM 853 N N . SER A 1 109 ? -1.086 -10.905 -3.343 1.00 87.75 109 SER A N 1
ATOM 854 C CA . SER A 1 109 ? -2.064 -9.867 -3.725 1.00 87.75 109 SER A CA 1
ATOM 855 C C . SER A 1 109 ? -3.514 -10.363 -3.723 1.00 87.75 109 SER A C 1
ATOM 857 O O . SER A 1 109 ? -4.380 -9.793 -3.055 1.00 87.75 109 SER A O 1
ATOM 859 N N . ALA A 1 110 ? -3.806 -11.446 -4.445 1.00 89.94 110 ALA A N 1
ATOM 860 C CA . ALA A 1 110 ? -5.168 -11.943 -4.636 1.00 89.94 110 ALA A CA 1
ATOM 861 C C . ALA A 1 110 ? -5.868 -12.343 -3.319 1.00 89.94 110 ALA A C 1
ATOM 863 O O . ALA A 1 110 ? -7.005 -11.904 -3.104 1.00 89.94 110 ALA A O 1
ATOM 864 N N . PRO A 1 111 ? -5.234 -13.089 -2.387 1.00 89.19 111 PRO A N 1
ATOM 865 C CA . PRO A 1 111 ? -5.884 -13.487 -1.140 1.00 89.19 111 PRO A CA 1
ATOM 866 C C . PRO A 1 111 ? -6.296 -12.281 -0.292 1.00 89.19 111 PRO A C 1
ATOM 868 O O . PRO A 1 111 ? -7.327 -12.322 0.382 1.00 89.19 111 PRO A O 1
ATOM 871 N N . TRP A 1 112 ? -5.539 -11.182 -0.359 1.00 87.75 112 TRP A N 1
ATOM 872 C CA . TRP A 1 112 ? -5.827 -9.964 0.398 1.00 87.75 112 TRP A CA 1
ATOM 873 C C . TRP A 1 112 ? -7.134 -9.322 -0.054 1.00 87.75 112 TRP A C 1
ATOM 875 O O . TRP A 1 112 ? -7.924 -8.879 0.783 1.00 87.75 112 TRP A O 1
ATOM 885 N N . ILE A 1 113 ? -7.403 -9.323 -1.360 1.00 91.12 113 ILE A N 1
ATOM 886 C CA . ILE A 1 113 ? -8.649 -8.785 -1.913 1.00 91.12 113 ILE A CA 1
ATOM 887 C C . ILE A 1 113 ? -9.843 -9.608 -1.410 1.00 91.12 113 ILE A C 1
ATOM 889 O O . ILE A 1 113 ? -10.830 -9.043 -0.940 1.00 91.12 113 ILE A O 1
ATOM 893 N N . PHE A 1 114 ? -9.741 -10.940 -1.413 1.00 93.62 114 PHE A N 1
ATOM 894 C CA . PHE A 1 114 ? -10.800 -11.808 -0.887 1.00 93.62 114 PHE A CA 1
ATOM 895 C C . PHE A 1 114 ? -11.037 -11.610 0.615 1.00 93.62 114 PHE A C 1
ATOM 897 O O . PHE A 1 114 ? -12.182 -11.449 1.047 1.00 93.62 114 PHE A O 1
ATOM 904 N N . ILE A 1 115 ? -9.967 -11.597 1.413 1.00 93.62 115 ILE A N 1
ATOM 905 C CA . ILE A 1 115 ? -10.051 -11.469 2.873 1.00 93.62 115 ILE A CA 1
ATOM 906 C C . ILE A 1 115 ? -10.656 -10.119 3.268 1.00 93.62 115 ILE A C 1
ATOM 908 O O . ILE A 1 115 ? -11.555 -10.071 4.108 1.00 93.62 115 ILE A O 1
ATOM 912 N N . THR A 1 116 ? -10.205 -9.027 2.648 1.00 90.94 116 THR A N 1
ATOM 913 C CA . THR A 1 116 ? -10.726 -7.682 2.938 1.00 90.94 116 THR A CA 1
ATOM 914 C C . THR A 1 116 ? -12.177 -7.521 2.488 1.00 90.94 116 THR A C 1
ATOM 916 O O . THR A 1 116 ? -12.979 -6.957 3.233 1.00 90.94 116 THR A O 1
ATOM 919 N N . TYR A 1 117 ? -12.560 -8.091 1.340 1.00 92.50 117 TYR A N 1
ATOM 920 C CA . TYR A 1 117 ? -13.951 -8.102 0.868 1.00 92.50 117 TYR A CA 1
ATOM 921 C C . TYR A 1 117 ? -14.899 -8.867 1.809 1.00 92.50 117 TYR A C 1
ATOM 923 O O . TYR A 1 117 ? -16.086 -8.546 1.917 1.00 92.50 117 TYR A O 1
ATOM 931 N N . ALA A 1 118 ? -14.388 -9.886 2.504 1.00 95.00 118 ALA A N 1
ATOM 932 C CA . ALA A 1 118 ? -15.174 -10.723 3.402 1.00 95.00 118 ALA A CA 1
ATOM 933 C C . ALA A 1 118 ? -15.497 -10.068 4.758 1.00 95.00 118 ALA A C 1
ATOM 935 O O . ALA A 1 118 ? -16.324 -10.613 5.498 1.00 95.00 118 ALA A O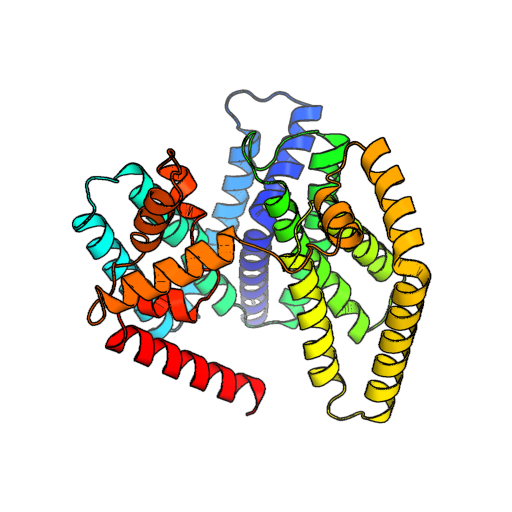 1
ATOM 936 N N . VAL A 1 119 ? -14.884 -8.932 5.103 1.00 95.12 119 VAL A N 1
ATOM 937 C CA . VAL A 1 119 ? -15.159 -8.198 6.351 1.00 95.12 119 VAL A CA 1
ATOM 938 C C . VAL A 1 119 ? -16.577 -7.612 6.317 1.00 95.12 119 VAL A C 1
ATOM 940 O O . VAL A 1 119 ? -16.973 -6.968 5.344 1.00 95.12 119 VAL A O 1
ATOM 943 N N . ARG A 1 120 ? -17.364 -7.827 7.380 1.00 93.94 120 ARG A N 1
ATOM 944 C CA . ARG A 1 120 ? -18.740 -7.305 7.507 1.00 93.94 120 ARG A CA 1
ATOM 945 C C . ARG A 1 120 ? -18.906 -6.376 8.710 1.00 93.94 120 ARG A C 1
ATOM 947 O O . ARG A 1 120 ? -19.659 -5.409 8.617 1.00 93.94 120 ARG A O 1
ATOM 954 N N . ASP A 1 121 ? -18.179 -6.605 9.804 1.00 94.12 121 ASP A N 1
ATOM 955 C CA . ASP A 1 121 ? -18.167 -5.716 10.970 1.00 94.12 121 ASP A CA 1
ATOM 956 C C . ASP A 1 121 ? -16.958 -4.769 10.939 1.00 94.12 121 ASP A C 1
ATOM 958 O O . ASP A 1 121 ? -15.888 -5.025 11.499 1.00 94.12 121 ASP A O 1
ATOM 962 N N . PHE A 1 122 ? -17.151 -3.607 10.314 1.00 91.12 122 PHE A N 1
ATOM 963 C CA . PHE A 1 122 ? -16.127 -2.564 10.252 1.00 91.12 122 PHE A CA 1
ATOM 964 C C . PHE A 1 122 ? -15.761 -1.978 11.621 1.00 91.12 122 PHE A C 1
ATOM 966 O O . PHE A 1 122 ? -14.652 -1.462 11.788 1.00 91.12 122 PHE A O 1
ATOM 973 N N . LYS A 1 123 ? -16.659 -2.019 12.613 1.00 92.25 123 LYS A N 1
ATOM 974 C CA . LYS A 1 123 ? -16.374 -1.482 13.951 1.00 92.25 123 LYS A CA 1
ATOM 975 C C . LYS A 1 123 ? -15.414 -2.410 14.689 1.00 92.25 123 LYS A C 1
ATOM 977 O O . LYS A 1 123 ? -14.443 -1.923 15.277 1.00 92.25 123 LYS A O 1
ATOM 982 N N . LEU A 1 124 ? -15.661 -3.717 14.619 1.00 94.56 124 LEU A N 1
ATOM 983 C CA . LEU A 1 124 ? -14.763 -4.742 15.141 1.00 94.56 124 LEU A CA 1
ATOM 984 C C . LEU A 1 124 ? -13.424 -4.726 14.400 1.00 94.56 124 LEU A C 1
ATOM 986 O O . LEU A 1 124 ? -12.374 -4.677 15.043 1.00 94.56 124 LEU A O 1
ATOM 990 N N . PHE A 1 125 ? -13.451 -4.668 13.068 1.00 94.75 125 PHE A N 1
ATOM 991 C CA . PHE A 1 125 ? -12.238 -4.608 12.256 1.00 94.75 125 PHE A CA 1
ATOM 992 C C . PHE A 1 125 ? -11.361 -3.403 12.618 1.00 94.75 125 PHE A C 1
ATOM 994 O O . PHE A 1 125 ? -10.171 -3.564 12.877 1.00 94.75 125 PHE A O 1
ATOM 1001 N N . LYS A 1 126 ? -11.948 -2.205 12.768 1.00 93.00 126 LYS A N 1
ATOM 1002 C CA . LYS A 1 126 ? -11.216 -1.008 13.221 1.00 93.00 126 LYS A CA 1
ATOM 1003 C C . LYS A 1 126 ? -10.563 -1.173 14.594 1.00 93.00 126 LYS A C 1
ATOM 1005 O O . LYS A 1 126 ? -9.499 -0.604 14.826 1.00 93.00 126 LYS A O 1
ATOM 1010 N N . ARG A 1 127 ? -11.183 -1.925 15.510 1.00 94.12 127 ARG A N 1
ATOM 1011 C CA . ARG A 1 127 ? -10.596 -2.204 16.830 1.00 94.12 127 ARG A CA 1
ATOM 1012 C C . ARG A 1 127 ? -9.335 -3.058 16.699 1.00 94.12 127 ARG A C 1
ATOM 1014 O O . ARG A 1 127 ? -8.336 -2.737 17.335 1.00 94.12 127 ARG A O 1
ATOM 1021 N N . TYR A 1 128 ? -9.366 -4.101 15.870 1.00 95.38 128 TYR A N 1
ATOM 1022 C CA . TYR A 1 128 ? -8.186 -4.930 15.614 1.00 95.38 128 TYR A CA 1
ATOM 1023 C C . TYR A 1 128 ? -7.107 -4.177 14.835 1.00 95.38 128 TYR A C 1
ATOM 1025 O O . TYR A 1 128 ? -5.940 -4.260 15.203 1.00 95.38 128 TYR A O 1
ATOM 1033 N N . LEU A 1 129 ? -7.486 -3.368 13.842 1.00 95.12 129 LEU A N 1
ATOM 1034 C CA . LEU A 1 129 ? -6.555 -2.499 13.120 1.00 95.12 129 LEU A CA 1
ATOM 1035 C C . LEU A 1 129 ? -5.803 -1.552 14.059 1.00 95.12 129 LEU A C 1
ATOM 1037 O O . LEU A 1 129 ? -4.601 -1.374 13.896 1.00 95.12 129 LEU A O 1
ATOM 1041 N N . TYR A 1 130 ? -6.474 -0.979 15.063 1.00 95.44 130 TYR A N 1
ATOM 1042 C CA . TYR A 1 130 ? -5.804 -0.140 16.058 1.00 95.44 130 TYR A CA 1
ATOM 1043 C C . TYR A 1 130 ? -4.743 -0.925 16.844 1.00 95.44 130 TYR A C 1
ATOM 1045 O O . TYR A 1 130 ? -3.611 -0.467 16.959 1.00 95.44 130 TYR A O 1
ATOM 1053 N N . ILE A 1 131 ? -5.053 -2.138 17.312 1.00 95.12 131 ILE A N 1
ATOM 1054 C CA . ILE A 1 131 ? -4.071 -2.993 18.006 1.00 95.12 131 ILE A CA 1
ATOM 1055 C C . ILE A 1 131 ? -2.891 -3.314 17.081 1.00 95.12 131 ILE A C 1
ATOM 1057 O O . ILE A 1 131 ? -1.735 -3.163 17.469 1.00 95.12 131 ILE A O 1
ATOM 1061 N N . ILE A 1 132 ? -3.180 -3.691 15.837 1.00 94.69 132 ILE A N 1
ATOM 1062 C CA . ILE A 1 132 ? -2.164 -3.954 14.819 1.00 94.69 132 ILE A CA 1
ATOM 1063 C C . ILE A 1 132 ? -1.285 -2.733 14.555 1.00 94.69 132 ILE A C 1
ATOM 1065 O O . ILE A 1 132 ? -0.075 -2.885 14.437 1.00 94.69 132 ILE A O 1
ATOM 1069 N N . SER A 1 133 ? -1.851 -1.526 14.497 1.00 96.12 133 SER A N 1
ATOM 1070 C CA . SER A 1 133 ? -1.063 -0.313 14.262 1.00 96.12 133 SER A CA 1
ATOM 1071 C C . SER A 1 133 ? -0.003 -0.094 15.344 1.00 96.12 133 SER A C 1
ATOM 1073 O O . SER A 1 133 ? 1.120 0.284 15.024 1.00 96.12 133 SER A O 1
ATOM 1075 N N . LEU A 1 134 ? -0.311 -0.431 16.602 1.00 95.62 134 LEU A N 1
ATOM 1076 C CA . LEU A 1 134 ? 0.664 -0.397 17.693 1.00 95.62 134 LEU A CA 1
ATOM 1077 C C . LEU A 1 134 ? 1.778 -1.424 17.476 1.00 95.62 134 LEU A C 1
ATOM 1079 O O . LEU A 1 134 ? 2.951 -1.094 17.627 1.00 95.62 134 LEU A O 1
ATOM 1083 N N . ILE A 1 135 ? 1.417 -2.649 17.082 1.00 94.31 135 ILE A N 1
ATOM 1084 C CA . ILE A 1 135 ? 2.382 -3.724 16.816 1.00 94.31 135 ILE A CA 1
ATOM 1085 C C . ILE A 1 135 ? 3.305 -3.352 15.653 1.00 94.31 135 ILE A C 1
ATOM 1087 O O . ILE A 1 135 ? 4.507 -3.569 15.752 1.00 94.31 135 ILE A O 1
ATOM 1091 N N . ILE A 1 136 ? 2.771 -2.757 14.583 1.00 95.25 136 ILE A N 1
ATOM 1092 C CA . ILE A 1 136 ? 3.562 -2.286 13.440 1.00 95.25 136 ILE A CA 1
ATOM 1093 C C . ILE A 1 136 ? 4.560 -1.214 13.890 1.00 95.25 136 ILE A C 1
ATOM 1095 O O . ILE A 1 136 ? 5.746 -1.351 13.606 1.00 95.25 136 ILE A O 1
ATOM 1099 N N . ILE A 1 137 ? 4.110 -0.187 14.623 1.00 94.75 137 ILE A N 1
ATOM 1100 C CA . ILE A 1 137 ? 4.991 0.893 15.100 1.00 94.75 137 ILE A CA 1
ATOM 1101 C C . ILE A 1 137 ? 6.123 0.321 15.955 1.00 94.75 137 ILE A C 1
ATOM 1103 O O . ILE A 1 137 ? 7.294 0.583 15.685 1.00 94.75 137 ILE A O 1
ATOM 1107 N N . VAL A 1 138 ? 5.777 -0.488 16.961 1.00 93.50 138 VAL A N 1
ATOM 1108 C CA . VAL A 1 138 ? 6.762 -1.098 17.865 1.00 93.50 138 VAL A CA 1
ATOM 1109 C C . VAL A 1 138 ? 7.713 -1.996 17.088 1.00 93.50 138 VAL A C 1
ATOM 1111 O O . VAL A 1 138 ? 8.921 -1.885 17.260 1.00 93.50 138 VAL A O 1
ATOM 1114 N N . SER A 1 139 ? 7.191 -2.848 16.208 1.00 91.62 139 SER A N 1
ATOM 1115 C CA . SER A 1 139 ? 8.009 -3.740 15.396 1.00 91.62 139 SER A CA 1
ATOM 1116 C C . SER A 1 139 ? 9.028 -2.973 14.562 1.00 91.62 139 SER A C 1
ATOM 1118 O O . SER A 1 139 ? 10.219 -3.266 14.639 1.00 91.62 139 SER A O 1
ATOM 1120 N N . LEU A 1 140 ? 8.597 -1.983 13.781 1.00 89.69 140 LEU A N 1
ATOM 1121 C CA . LEU A 1 140 ? 9.495 -1.271 12.872 1.00 89.69 140 LEU A CA 1
ATOM 1122 C C . LEU A 1 140 ? 10.584 -0.503 13.636 1.00 89.69 140 LEU A C 1
ATOM 1124 O O . LEU A 1 140 ? 11.747 -0.543 13.237 1.00 89.69 140 LEU A O 1
ATOM 1128 N N . ILE A 1 141 ? 10.239 0.112 14.773 1.00 88.25 141 ILE A N 1
ATOM 1129 C CA . ILE A 1 141 ? 11.213 0.780 15.650 1.00 88.25 141 ILE A CA 1
ATOM 1130 C C . ILE A 1 141 ? 12.198 -0.239 16.243 1.00 88.25 141 ILE A C 1
ATOM 1132 O O . ILE A 1 141 ? 13.408 -0.033 16.181 1.00 88.25 141 ILE A O 1
ATOM 1136 N N . MET A 1 142 ? 11.707 -1.354 16.789 1.00 87.38 142 MET A N 1
ATOM 1137 C CA . MET A 1 142 ? 12.558 -2.383 17.400 1.00 87.38 142 MET A CA 1
ATOM 1138 C C . MET A 1 142 ? 13.506 -3.020 16.383 1.00 87.38 142 MET A C 1
ATOM 1140 O O . MET A 1 142 ? 14.690 -3.183 16.667 1.00 87.38 142 MET A O 1
ATOM 1144 N N . ASN A 1 143 ? 13.021 -3.343 15.184 1.00 81.69 143 ASN A N 1
ATOM 1145 C CA . ASN A 1 143 ? 13.864 -3.924 14.141 1.00 81.69 143 ASN A CA 1
ATOM 1146 C C . ASN A 1 143 ? 14.996 -2.990 13.732 1.00 81.69 143 ASN A C 1
ATOM 1148 O O . ASN A 1 143 ? 16.138 -3.430 13.625 1.00 81.69 143 ASN A O 1
ATOM 1152 N N . MET A 1 144 ? 14.686 -1.705 13.569 1.00 77.38 144 MET A N 1
ATOM 1153 C CA . MET A 1 144 ? 15.667 -0.725 13.131 1.00 77.38 144 MET A CA 1
ATOM 1154 C C . MET A 1 144 ? 16.700 -0.406 14.219 1.00 77.38 144 MET A C 1
ATOM 1156 O O . MET A 1 144 ? 17.898 -0.397 13.945 1.00 77.38 144 MET A O 1
ATOM 1160 N N . TYR A 1 145 ? 16.255 -0.151 15.452 1.00 77.50 145 TYR A N 1
ATOM 1161 C CA . TYR A 1 145 ? 17.129 0.398 16.496 1.00 77.50 145 TYR A CA 1
ATOM 1162 C C . TYR A 1 145 ? 17.664 -0.640 17.482 1.00 77.50 145 TYR A C 1
ATOM 1164 O O . TYR A 1 145 ? 18.746 -0.443 18.032 1.00 77.50 145 TYR A O 1
ATOM 1172 N N . VAL A 1 146 ? 16.932 -1.732 17.720 1.00 80.50 146 VAL A N 1
ATOM 1173 C CA . VAL A 1 146 ? 17.317 -2.751 18.708 1.00 80.50 146 VAL A CA 1
ATOM 1174 C C . VAL A 1 146 ? 17.955 -3.946 18.025 1.00 80.50 146 VAL A C 1
ATOM 1176 O O . VAL A 1 146 ? 19.090 -4.294 18.338 1.00 80.50 146 VAL A O 1
ATOM 1179 N N . PHE A 1 147 ? 17.251 -4.566 17.080 1.00 76.00 147 PHE A N 1
ATOM 1180 C CA . PHE A 1 147 ? 17.754 -5.784 16.451 1.00 76.00 147 PHE A CA 1
ATOM 1181 C C . PHE A 1 147 ? 18.768 -5.498 15.347 1.00 76.00 147 PHE A C 1
ATOM 1183 O O . PHE A 1 147 ? 19.577 -6.370 15.042 1.00 76.00 147 PHE A O 1
ATOM 1190 N N . LYS A 1 148 ? 18.731 -4.293 14.756 1.00 70.31 148 LYS A N 1
ATOM 1191 C CA . LYS A 1 148 ? 19.500 -3.934 13.551 1.00 70.31 148 LYS A CA 1
ATOM 1192 C C . LYS A 1 148 ? 19.343 -4.988 12.446 1.00 70.31 148 LYS A C 1
ATOM 1194 O O . LYS A 1 148 ? 20.262 -5.235 11.673 1.00 70.31 148 LYS A O 1
ATOM 1199 N N . ILE A 1 149 ? 18.183 -5.646 12.418 1.00 60.84 149 ILE A N 1
ATOM 1200 C CA . ILE A 1 149 ? 17.848 -6.657 11.424 1.00 60.84 149 ILE A CA 1
ATOM 1201 C C . ILE A 1 149 ? 17.258 -5.904 10.249 1.00 60.84 149 ILE A C 1
ATOM 1203 O O . ILE A 1 149 ? 16.238 -5.226 10.400 1.00 60.84 149 ILE A O 1
ATOM 1207 N N . ASP A 1 150 ? 17.869 -6.063 9.079 1.00 59.16 150 ASP A N 1
ATOM 1208 C CA . ASP A 1 150 ? 17.202 -5.681 7.850 1.00 59.16 150 ASP A CA 1
ATOM 1209 C C . ASP A 1 150 ? 16.067 -6.675 7.578 1.00 59.16 150 ASP A C 1
ATOM 1211 O O . ASP A 1 150 ? 16.269 -7.791 7.100 1.00 59.16 150 ASP A O 1
ATOM 1215 N N . VAL A 1 151 ? 14.858 -6.275 7.962 1.00 52.47 151 VAL A N 1
ATOM 1216 C CA . VAL A 1 151 ? 13.614 -7.043 7.837 1.00 52.47 151 VAL A CA 1
ATOM 1217 C C . VAL A 1 151 ? 13.303 -7.394 6.388 1.00 52.47 151 VAL A C 1
ATOM 1219 O O . VAL A 1 151 ? 12.630 -8.394 6.134 1.00 52.47 151 VAL A O 1
ATOM 1222 N N . PHE A 1 152 ? 13.772 -6.576 5.451 1.00 51.25 152 PHE A N 1
ATOM 1223 C CA . PHE A 1 152 ? 13.493 -6.751 4.035 1.00 51.25 152 PHE A CA 1
ATOM 1224 C C . PHE A 1 152 ? 14.718 -7.267 3.246 1.00 51.25 152 PHE A C 1
ATOM 1226 O O . PHE A 1 152 ? 14.544 -7.726 2.120 1.00 51.25 152 PHE A O 1
ATOM 1233 N N . GLY A 1 153 ? 15.914 -7.295 3.857 1.00 48.09 153 GLY A N 1
ATOM 1234 C CA . GLY A 1 153 ? 17.167 -7.827 3.292 1.00 48.09 153 GLY A CA 1
ATOM 1235 C C . GLY A 1 153 ? 18.143 -6.740 2.823 1.00 48.09 153 GLY A C 1
ATOM 1236 O O . GLY A 1 153 ? 17.705 -5.644 2.500 1.00 48.09 153 GLY A O 1
ATOM 1237 N N . GLU A 1 154 ? 19.444 -7.062 2.735 1.00 41.31 154 GLU A N 1
ATOM 1238 C CA . GLU A 1 154 ? 20.589 -6.136 2.513 1.00 41.31 154 GLU A CA 1
ATOM 1239 C C . GLU A 1 154 ? 20.491 -5.205 1.281 1.00 41.31 154 GLU A C 1
ATOM 1241 O O . GLU A 1 154 ? 21.264 -4.257 1.157 1.00 41.31 154 GLU A O 1
ATOM 1246 N N . TYR A 1 155 ? 19.523 -5.435 0.390 1.00 39.59 155 TYR A N 1
ATOM 1247 C CA . TYR A 1 155 ? 19.265 -4.648 -0.820 1.00 39.59 155 TYR A CA 1
ATOM 1248 C C . TYR A 1 155 ? 17.989 -3.798 -0.751 1.00 39.59 155 TYR A C 1
ATOM 1250 O O . TYR A 1 155 ? 17.587 -3.186 -1.745 1.00 39.59 155 TYR A O 1
ATOM 1258 N N . THR A 1 156 ? 17.302 -3.750 0.392 1.00 48.81 156 THR A N 1
ATOM 1259 C CA . THR A 1 156 ? 15.982 -3.119 0.425 1.00 48.81 156 THR A CA 1
ATOM 1260 C C . THR A 1 156 ? 16.087 -1.614 0.530 1.00 48.81 156 THR A C 1
ATOM 1262 O O . THR A 1 156 ? 16.591 -1.055 1.503 1.00 48.81 156 THR A O 1
ATOM 1265 N N . TYR A 1 157 ? 15.491 -0.941 -0.451 1.00 54.97 157 TYR A N 1
ATOM 1266 C CA . TYR A 1 157 ? 15.187 0.479 -0.384 1.00 54.97 157 TYR A CA 1
ATOM 1267 C C . TYR A 1 157 ? 14.576 0.840 0.979 1.00 54.97 157 TYR A C 1
ATOM 1269 O O . TYR A 1 157 ? 13.488 0.383 1.334 1.00 54.97 157 TYR A O 1
ATOM 1277 N N . THR A 1 158 ? 15.230 1.754 1.700 1.00 66.88 158 THR A N 1
ATOM 1278 C CA . THR A 1 158 ? 14.760 2.344 2.971 1.00 66.88 158 THR A CA 1
ATOM 1279 C C . THR A 1 158 ? 13.312 2.846 2.903 1.00 66.88 158 THR A C 1
ATOM 1281 O O . THR A 1 158 ? 12.597 2.872 3.900 1.00 66.88 158 THR A O 1
ATOM 1284 N N . GLN A 1 159 ? 12.821 3.158 1.703 1.00 75.19 159 GLN A N 1
ATOM 1285 C CA . GLN A 1 159 ? 11.443 3.571 1.456 1.00 75.19 159 GLN A CA 1
ATOM 1286 C C . GLN A 1 159 ? 10.395 2.494 1.767 1.00 75.19 159 GLN A C 1
ATOM 1288 O O . GLN A 1 159 ? 9.276 2.854 2.138 1.00 75.19 159 GLN A O 1
ATOM 1293 N N . THR A 1 160 ? 10.718 1.203 1.657 1.00 81.19 160 THR A N 1
ATOM 1294 C CA . THR A 1 160 ? 9.779 0.107 1.955 1.00 81.19 160 THR A CA 1
ATOM 1295 C C . THR A 1 160 ? 9.316 0.160 3.412 1.00 81.19 160 THR A C 1
ATOM 1297 O O . THR A 1 160 ? 8.122 0.036 3.687 1.00 81.19 160 THR A O 1
ATOM 1300 N N . TYR A 1 161 ? 10.219 0.483 4.343 1.00 84.62 161 TYR A N 1
ATOM 1301 C CA . TYR A 1 161 ? 9.889 0.699 5.755 1.00 84.62 161 TYR A CA 1
ATOM 1302 C C . TYR A 1 161 ? 8.900 1.855 5.960 1.00 84.62 161 TYR A C 1
ATOM 1304 O O . TYR A 1 161 ? 7.995 1.764 6.791 1.00 84.62 161 TYR A O 1
ATOM 1312 N N . ALA A 1 162 ? 9.017 2.929 5.176 1.00 87.81 162 ALA A N 1
ATOM 1313 C CA . ALA A 1 162 ? 8.072 4.041 5.235 1.00 87.81 162 ALA A CA 1
ATOM 1314 C C . ALA A 1 162 ? 6.659 3.618 4.798 1.00 87.81 162 ALA A C 1
ATOM 1316 O O . ALA A 1 162 ? 5.670 4.007 5.423 1.00 87.81 162 ALA A O 1
ATOM 1317 N N . TYR A 1 163 ? 6.555 2.800 3.745 1.00 89.00 163 TYR A N 1
ATOM 1318 C CA . TYR A 1 163 ? 5.276 2.245 3.294 1.00 89.00 163 TYR A CA 1
ATOM 1319 C C . TYR A 1 163 ? 4.716 1.205 4.270 1.00 89.00 163 TYR A C 1
ATOM 1321 O O . TYR A 1 163 ? 3.502 1.149 4.447 1.00 89.00 163 TYR A O 1
ATOM 1329 N N . ALA A 1 164 ? 5.565 0.448 4.968 1.00 90.69 164 ALA A N 1
ATOM 1330 C CA . ALA A 1 164 ? 5.131 -0.456 6.033 1.00 90.69 164 ALA A CA 1
ATOM 1331 C C . ALA A 1 164 ? 4.584 0.296 7.265 1.00 90.69 164 ALA A C 1
ATOM 1333 O O . ALA A 1 164 ? 3.657 -0.183 7.917 1.00 90.69 164 ALA A O 1
ATOM 1334 N N . MET A 1 165 ? 5.107 1.493 7.567 1.00 93.62 165 MET A N 1
ATOM 1335 C CA . MET A 1 165 ? 4.616 2.356 8.655 1.00 93.62 165 MET A CA 1
ATOM 1336 C C . MET A 1 165 ? 3.294 3.068 8.308 1.00 93.62 165 MET A C 1
ATOM 1338 O O . MET A 1 165 ? 2.501 3.400 9.195 1.00 93.62 165 MET A O 1
ATOM 1342 N N . LEU A 1 166 ? 3.026 3.295 7.018 1.00 94.31 166 LEU A N 1
ATOM 1343 C CA . LEU A 1 166 ? 1.882 4.076 6.535 1.00 94.31 166 LEU A CA 1
ATOM 1344 C C . LEU A 1 166 ? 0.513 3.605 7.072 1.00 94.31 166 LEU A C 1
ATOM 1346 O O . LEU A 1 166 ? -0.235 4.456 7.567 1.00 94.31 166 LEU A O 1
ATOM 1350 N N . PRO A 1 167 ? 0.150 2.304 7.034 1.00 93.88 167 PRO A N 1
ATOM 1351 C CA . PRO A 1 167 ? -1.128 1.846 7.570 1.00 93.88 167 PRO A CA 1
ATOM 1352 C C . PRO A 1 167 ? -1.291 2.205 9.046 1.00 93.88 167 PRO A C 1
ATOM 1354 O O . PRO A 1 167 ? -2.357 2.672 9.449 1.00 93.88 167 PRO A O 1
ATOM 1357 N N . ALA A 1 168 ? -0.230 2.051 9.846 1.00 96.00 168 ALA A N 1
ATOM 1358 C CA . ALA A 1 168 ? -0.272 2.377 11.263 1.00 96.00 168 ALA A CA 1
ATOM 1359 C C . ALA A 1 168 ? -0.503 3.876 11.492 1.00 96.00 168 ALA A C 1
ATOM 1361 O O . ALA A 1 168 ? -1.393 4.244 12.261 1.00 96.00 168 ALA A O 1
ATOM 1362 N N . ALA A 1 169 ? 0.208 4.735 10.756 1.00 96.44 169 ALA A N 1
ATOM 1363 C CA . ALA A 1 169 ? 0.025 6.183 10.826 1.00 96.44 169 ALA A CA 1
ATOM 1364 C C . ALA A 1 169 ? -1.422 6.605 10.496 1.00 96.44 169 ALA A C 1
ATOM 1366 O O . ALA A 1 169 ? -2.014 7.396 11.233 1.00 96.44 169 ALA A O 1
ATOM 1367 N N . ILE A 1 170 ? -2.015 6.041 9.433 1.00 95.88 170 ILE A N 1
ATOM 1368 C CA . ILE A 1 170 ? -3.403 6.325 9.022 1.00 95.88 170 ILE A CA 1
ATOM 1369 C C . ILE A 1 170 ? -4.413 5.851 10.077 1.00 95.88 170 ILE A C 1
ATOM 1371 O O . ILE A 1 170 ? -5.357 6.569 10.414 1.00 95.88 170 ILE A O 1
ATOM 1375 N N . ILE A 1 171 ? -4.234 4.644 10.616 1.00 94.94 171 ILE A N 1
ATOM 1376 C CA . ILE A 1 171 ? -5.152 4.079 11.615 1.00 94.94 171 ILE A CA 1
ATOM 1377 C C . ILE A 1 171 ? -5.111 4.893 12.914 1.00 94.94 171 ILE A C 1
ATOM 1379 O O . ILE A 1 171 ? -6.164 5.201 13.483 1.00 94.94 171 ILE A O 1
ATOM 1383 N N . ILE A 1 172 ? -3.916 5.275 13.373 1.00 95.75 172 ILE A N 1
ATOM 1384 C CA . ILE A 1 172 ? -3.759 6.103 14.570 1.00 95.75 172 ILE A CA 1
ATOM 1385 C C . ILE A 1 172 ? -4.368 7.490 14.343 1.00 95.75 172 ILE A C 1
ATOM 1387 O O . ILE A 1 172 ? -5.116 7.962 15.204 1.00 95.75 172 ILE A O 1
ATOM 1391 N N . CYS A 1 173 ? -4.145 8.127 13.189 1.00 94.44 173 CYS A N 1
ATOM 1392 C CA . CYS A 1 173 ? -4.720 9.448 12.931 1.00 94.44 173 CYS A CA 1
ATOM 1393 C C . CYS A 1 173 ? -6.246 9.419 12.700 1.00 94.44 173 CYS A C 1
ATOM 1395 O O . CYS A 1 173 ? -6.923 10.381 13.069 1.00 94.44 173 CYS A O 1
ATOM 1397 N N . ASP A 1 174 ? -6.841 8.310 12.219 1.00 92.88 174 ASP A N 1
ATOM 1398 C CA . ASP A 1 174 ? -8.314 8.134 12.172 1.00 92.88 174 ASP A CA 1
ATOM 1399 C C . ASP A 1 174 ? -8.950 8.305 13.560 1.00 92.88 174 ASP A C 1
ATOM 1401 O O . ASP A 1 174 ? -10.086 8.776 13.674 1.00 92.88 174 ASP A O 1
ATOM 1405 N N . SER A 1 175 ? -8.225 7.960 14.631 1.00 91.56 175 SER A N 1
ATOM 1406 C CA . SER A 1 175 ? -8.731 8.092 16.001 1.00 91.56 175 SER A CA 1
ATOM 1407 C C . SER A 1 175 ? -9.007 9.548 16.404 1.00 91.56 175 SER A C 1
ATOM 1409 O O . SER A 1 175 ? -9.937 9.794 17.182 1.00 91.56 175 SER A O 1
ATOM 1411 N N . PHE A 1 176 ? -8.290 10.520 15.821 1.00 89.69 176 PHE A N 1
ATOM 1412 C CA . PHE A 1 176 ? -8.416 11.946 16.148 1.00 89.69 176 PHE A CA 1
ATOM 1413 C C . PHE A 1 176 ? -9.814 12.489 15.853 1.00 89.69 176 PHE A C 1
ATOM 1415 O O . PHE A 1 176 ? -10.325 13.322 16.599 1.00 89.69 176 PHE A O 1
ATOM 1422 N N . PHE A 1 177 ? -10.473 11.954 14.823 1.00 86.31 177 PHE A N 1
ATOM 1423 C CA . PHE A 1 177 ? -11.823 12.360 14.424 1.00 86.31 177 PHE A CA 1
ATOM 1424 C C . PHE A 1 177 ? -12.915 11.882 15.390 1.00 86.31 177 PHE A C 1
ATOM 1426 O O . PHE A 1 177 ? -14.036 12.387 15.345 1.00 86.31 177 PHE A O 1
ATOM 1433 N N . LYS A 1 178 ? -12.613 10.909 16.260 1.00 85.62 178 LYS A N 1
ATOM 1434 C CA . LYS A 1 178 ? -13.522 10.471 17.330 1.00 85.62 178 LYS A CA 1
ATOM 1435 C C . LYS A 1 178 ? -13.220 11.207 18.627 1.00 85.62 178 LYS A C 1
ATOM 1437 O O . LYS A 1 178 ? -14.109 11.815 19.215 1.00 85.62 178 LYS A O 1
ATOM 1442 N N . LYS A 1 179 ? -11.970 11.110 19.080 1.00 85.94 179 LYS A N 1
ATOM 1443 C CA . LYS A 1 179 ? -11.475 11.740 20.303 1.00 85.94 179 LYS A CA 1
ATOM 1444 C C . LYS A 1 179 ? -9.960 11.852 20.210 1.00 85.94 179 LYS A C 1
ATOM 1446 O O . LYS A 1 179 ? -9.273 10.844 20.077 1.00 85.94 179 LYS A O 1
ATOM 1451 N N . ILE A 1 180 ? -9.446 13.070 20.335 1.00 87.31 180 ILE A N 1
ATOM 1452 C CA . ILE A 1 180 ? -8.006 13.302 20.411 1.00 87.31 180 ILE A CA 1
ATOM 1453 C C . ILE A 1 180 ? -7.514 12.798 21.770 1.00 87.31 180 ILE A C 1
ATOM 1455 O O . ILE A 1 180 ? -8.018 13.199 22.820 1.00 87.31 180 ILE A O 1
ATOM 1459 N N . GLN A 1 181 ? -6.547 11.886 21.743 1.00 91.94 181 GLN A N 1
ATOM 1460 C CA . GLN A 1 181 ? -5.856 11.377 22.923 1.00 91.94 181 GLN A CA 1
ATOM 1461 C C . GLN A 1 181 ? -4.371 11.667 22.760 1.00 91.94 181 GLN A C 1
ATOM 1463 O O . GLN A 1 181 ? -3.813 11.388 21.699 1.00 91.94 181 GLN A O 1
ATOM 1468 N N . PHE A 1 182 ? -3.734 12.185 23.813 1.00 92.81 182 PHE A N 1
ATOM 1469 C CA . PHE A 1 182 ? -2.315 12.549 23.786 1.00 92.81 182 PHE A CA 1
ATOM 1470 C C . PHE A 1 182 ? -1.425 11.392 23.311 1.00 92.81 182 PHE A C 1
ATOM 1472 O O . PHE A 1 182 ? -0.579 11.579 22.445 1.00 92.81 182 PHE A O 1
ATOM 1479 N N . PHE A 1 183 ? -1.698 10.174 23.786 1.00 94.44 183 PHE A N 1
ATOM 1480 C CA . PHE A 1 183 ? -0.980 8.969 23.369 1.00 94.44 183 PHE A CA 1
ATOM 1481 C C . PHE A 1 183 ? -1.045 8.719 21.852 1.00 94.44 183 PHE A C 1
ATOM 1483 O O . PHE A 1 183 ? -0.027 8.442 21.227 1.00 94.44 183 PHE A O 1
ATOM 1490 N N . ASN A 1 184 ? -2.215 8.891 21.227 1.00 94.12 184 ASN A N 1
ATOM 1491 C CA . ASN A 1 184 ? -2.358 8.704 19.780 1.00 94.12 184 ASN A CA 1
ATOM 1492 C C . ASN A 1 184 ? -1.662 9.827 18.995 1.00 94.12 184 ASN A C 1
ATOM 1494 O O . ASN A 1 184 ? -1.122 9.577 17.923 1.00 94.12 184 ASN A O 1
ATOM 1498 N N . VAL A 1 185 ? -1.657 11.058 19.520 1.00 93.94 185 VAL A N 1
ATOM 1499 C CA . VAL A 1 185 ? -0.916 12.179 18.914 1.00 93.94 185 VAL A CA 1
ATOM 1500 C C . VAL A 1 185 ? 0.583 11.894 18.933 1.00 93.94 185 VAL A C 1
ATOM 1502 O O . VAL A 1 185 ? 1.241 12.034 17.905 1.00 93.94 185 VAL A O 1
ATOM 1505 N N . PHE A 1 186 ? 1.102 11.425 20.068 1.00 95.06 186 PHE A N 1
ATOM 1506 C CA . PHE A 1 186 ? 2.496 11.017 20.207 1.00 95.06 186 PHE A CA 1
ATOM 1507 C C . PHE A 1 186 ? 2.867 9.892 19.228 1.00 95.06 186 PHE A C 1
ATOM 1509 O O . PHE A 1 186 ? 3.819 10.035 18.466 1.00 95.06 186 PHE A O 1
ATOM 1516 N N . LEU A 1 187 ? 2.082 8.810 19.170 1.00 96.12 187 LEU A N 1
ATOM 1517 C CA . LEU A 1 187 ? 2.332 7.694 18.247 1.00 96.12 187 LEU A CA 1
ATOM 1518 C C . LEU A 1 187 ? 2.298 8.112 16.774 1.00 96.12 187 LEU A C 1
ATOM 1520 O O . LEU A 1 187 ? 3.108 7.645 15.971 1.00 96.12 187 LEU A O 1
ATOM 1524 N N . PHE A 1 188 ? 1.374 9.002 16.409 1.00 96.50 188 PHE A N 1
ATOM 1525 C CA . PHE A 1 188 ? 1.324 9.548 15.060 1.00 96.50 188 PHE A CA 1
ATOM 1526 C C . PHE A 1 188 ? 2.565 10.389 14.752 1.00 96.50 188 PHE A C 1
ATOM 1528 O O . PHE A 1 188 ? 3.162 10.206 13.696 1.00 96.50 188 PHE A O 1
ATOM 1535 N N . ALA A 1 189 ? 3.002 11.249 15.678 1.00 92.75 189 ALA A N 1
ATOM 1536 C CA . ALA A 1 189 ? 4.223 12.036 15.514 1.00 92.75 189 ALA A CA 1
ATOM 1537 C C . ALA A 1 189 ? 5.457 11.139 15.322 1.00 92.75 189 ALA A C 1
ATOM 1539 O O . ALA A 1 189 ? 6.226 11.357 14.388 1.00 92.75 189 ALA A O 1
ATOM 1540 N N . VAL A 1 190 ? 5.593 10.079 16.127 1.00 93.19 190 VAL A N 1
ATOM 1541 C CA . VAL A 1 190 ? 6.650 9.065 15.967 1.00 93.19 190 VAL A CA 1
ATOM 1542 C C . VAL A 1 190 ? 6.585 8.411 14.584 1.00 93.19 190 VAL A C 1
ATOM 1544 O O . VAL A 1 190 ? 7.605 8.296 13.909 1.00 93.19 190 VAL A O 1
ATOM 1547 N N . SER A 1 191 ? 5.387 8.042 14.121 1.00 95.00 191 SER A N 1
ATOM 1548 C CA . SER A 1 191 ? 5.197 7.437 12.795 1.00 95.00 191 SER A CA 1
ATOM 1549 C C . SER A 1 191 ? 5.607 8.386 11.661 1.00 95.00 191 SER A C 1
ATOM 1551 O O . SER A 1 191 ? 6.221 7.953 10.689 1.00 95.00 191 SER A O 1
ATOM 1553 N N . ILE A 1 192 ? 5.304 9.684 11.782 1.00 92.31 192 ILE A N 1
ATOM 1554 C CA . ILE A 1 192 ? 5.704 10.707 10.804 1.00 92.31 192 ILE A CA 1
ATOM 1555 C C . ILE A 1 192 ? 7.221 10.884 10.781 1.00 92.31 192 ILE A C 1
ATOM 1557 O O . ILE A 1 192 ? 7.809 10.864 9.701 1.00 92.31 192 ILE A O 1
ATOM 1561 N N . VAL A 1 193 ? 7.861 11.012 11.948 1.00 88.38 193 VAL A N 1
ATOM 1562 C CA . VAL A 1 193 ? 9.327 11.114 12.044 1.00 88.38 193 VAL A CA 1
ATOM 1563 C C . VAL A 1 193 ? 9.984 9.890 11.412 1.00 88.38 193 VAL A C 1
ATOM 1565 O O . VAL A 1 193 ? 10.901 10.046 10.609 1.00 88.38 193 VAL A O 1
ATOM 1568 N N . PHE A 1 194 ? 9.463 8.692 11.688 1.00 88.44 194 PHE A N 1
ATOM 1569 C CA . PHE A 1 194 ? 9.947 7.452 11.087 1.00 88.44 194 PHE A CA 1
ATOM 1570 C C . PHE A 1 194 ? 9.822 7.465 9.555 1.00 88.44 194 PHE A C 1
ATOM 1572 O O . PHE A 1 194 ? 10.790 7.194 8.851 1.00 88.44 194 PHE A O 1
ATOM 1579 N N . ILE A 1 195 ? 8.659 7.839 9.011 1.00 89.19 195 ILE A N 1
ATOM 1580 C CA . ILE A 1 195 ? 8.443 7.925 7.555 1.00 89.19 195 ILE A CA 1
ATOM 1581 C C . ILE A 1 195 ? 9.411 8.921 6.896 1.00 89.19 195 ILE A C 1
ATOM 1583 O O . ILE A 1 195 ? 9.955 8.630 5.826 1.00 89.19 195 ILE A O 1
ATOM 1587 N N . ILE A 1 196 ? 9.642 10.079 7.525 1.00 84.81 196 ILE A N 1
ATOM 1588 C CA . ILE A 1 196 ? 10.590 11.090 7.032 1.00 84.81 196 ILE A CA 1
ATOM 1589 C C . ILE A 1 196 ? 12.022 10.540 7.073 1.00 84.81 196 ILE A C 1
ATOM 1591 O O . ILE A 1 196 ? 12.734 10.654 6.075 1.00 84.81 196 ILE A O 1
ATOM 1595 N N . ALA A 1 197 ? 12.414 9.889 8.173 1.00 80.88 197 ALA A N 1
ATOM 1596 C CA . ALA A 1 197 ? 13.723 9.250 8.344 1.00 80.88 197 ALA A CA 1
ATOM 1597 C C . ALA A 1 197 ? 14.002 8.156 7.307 1.00 80.88 197 ALA A C 1
ATOM 1599 O O . ALA A 1 197 ? 15.144 7.967 6.894 1.00 80.88 197 ALA A O 1
ATOM 1600 N N . MET A 1 198 ? 12.959 7.464 6.849 1.00 82.19 198 MET A N 1
ATOM 1601 C CA . MET A 1 198 ? 13.039 6.446 5.798 1.00 82.19 198 MET A CA 1
ATOM 1602 C C . MET A 1 198 ? 13.080 7.033 4.375 1.00 82.19 198 MET A C 1
ATOM 1604 O O . MET A 1 198 ? 13.234 6.311 3.388 1.00 82.19 198 MET A O 1
ATOM 1608 N N . GLY A 1 199 ? 12.947 8.353 4.225 1.00 73.88 199 GLY A N 1
ATOM 1609 C CA . GLY A 1 199 ? 13.190 9.025 2.954 1.00 73.88 199 GLY A CA 1
ATOM 1610 C C . GLY A 1 199 ? 12.141 8.752 1.863 1.00 73.88 199 GLY A C 1
ATOM 1611 O O . GLY A 1 199 ? 12.474 8.855 0.675 1.00 73.88 199 GLY A O 1
ATOM 1612 N N . ALA A 1 200 ? 10.891 8.414 2.216 1.00 76.94 200 ALA A N 1
ATOM 1613 C CA . ALA A 1 200 ? 9.794 8.226 1.254 1.00 76.94 200 ALA A CA 1
ATOM 1614 C C . ALA A 1 200 ? 8.758 9.368 1.275 1.00 76.94 200 ALA A C 1
ATOM 1616 O O . ALA A 1 200 ? 8.103 9.626 2.282 1.00 76.94 200 ALA A O 1
ATOM 1617 N N . ARG A 1 201 ? 8.558 10.022 0.121 1.00 80.44 201 ARG A N 1
ATOM 1618 C CA . ARG A 1 201 ? 7.584 11.121 -0.054 1.00 80.44 201 ARG A CA 1
ATOM 1619 C C . ARG A 1 201 ? 6.139 10.619 -0.195 1.00 80.44 201 ARG A C 1
ATOM 1621 O O . ARG A 1 201 ? 5.216 11.240 0.323 1.00 80.44 201 ARG A O 1
ATOM 1628 N N . GLY A 1 202 ? 5.951 9.483 -0.873 1.00 81.69 202 GLY A N 1
ATOM 1629 C CA . GLY A 1 202 ? 4.634 8.896 -1.159 1.00 81.69 202 GLY A CA 1
ATOM 1630 C C . GLY A 1 202 ? 3.769 8.664 0.087 1.00 81.69 202 GLY A C 1
ATOM 1631 O O . GLY A 1 202 ? 2.645 9.163 0.120 1.00 81.69 202 GLY A O 1
ATOM 1632 N N . PRO A 1 203 ? 4.281 8.016 1.152 1.00 88.94 203 PRO A N 1
ATOM 1633 C CA . PRO A 1 203 ? 3.523 7.808 2.385 1.00 88.94 203 PRO A CA 1
ATOM 1634 C C . PRO A 1 203 ? 3.036 9.103 3.048 1.00 88.94 203 PRO A C 1
ATOM 1636 O O . PRO A 1 203 ? 1.896 9.164 3.503 1.00 88.94 203 PRO A O 1
ATOM 1639 N N . LEU A 1 204 ? 3.853 10.164 3.057 1.00 87.88 204 LEU A N 1
ATOM 1640 C CA . LEU A 1 204 ? 3.447 11.468 3.598 1.00 87.88 204 LEU A CA 1
ATOM 1641 C C . LEU A 1 204 ? 2.284 12.059 2.799 1.00 87.88 204 LEU A C 1
ATOM 1643 O O . LEU A 1 204 ? 1.305 12.523 3.385 1.00 87.88 204 LEU A O 1
ATOM 1647 N N . PHE A 1 205 ? 2.359 11.989 1.468 1.00 84.88 205 PHE A N 1
ATOM 1648 C CA . PHE A 1 205 ? 1.275 12.437 0.599 1.00 84.88 205 PHE A CA 1
ATOM 1649 C C . PHE A 1 205 ? -0.017 11.646 0.850 1.00 84.88 205 PHE A C 1
ATOM 1651 O O . PHE A 1 205 ? -1.082 12.248 0.978 1.00 84.88 205 PHE A O 1
ATOM 1658 N N . CYS A 1 206 ? 0.067 10.321 1.012 1.00 89.75 206 CYS A N 1
ATOM 1659 C CA . CYS A 1 206 ? -1.087 9.485 1.355 1.00 89.75 206 CYS A CA 1
ATOM 1660 C C . CYS A 1 206 ? -1.735 9.895 2.688 1.00 89.75 206 CYS A C 1
ATOM 1662 O O . CYS A 1 206 ? -2.962 9.946 2.776 1.00 89.75 206 CYS A O 1
ATOM 1664 N N . ILE A 1 207 ? -0.938 10.223 3.711 1.00 91.31 207 ILE A N 1
ATOM 1665 C CA . ILE A 1 207 ? -1.445 10.698 5.010 1.00 91.31 207 ILE A CA 1
ATOM 1666 C C . ILE A 1 207 ? -2.159 12.044 4.860 1.00 91.31 207 ILE A C 1
ATOM 1668 O O . ILE A 1 207 ? -3.264 12.211 5.381 1.00 91.31 207 ILE A O 1
ATOM 1672 N N . ILE A 1 208 ? -1.559 12.993 4.136 1.00 87.69 208 ILE A N 1
ATOM 1673 C CA . ILE A 1 208 ? -2.161 14.310 3.886 1.00 87.69 208 ILE A CA 1
ATOM 1674 C C . ILE A 1 208 ? -3.486 14.147 3.139 1.00 87.69 208 ILE A C 1
ATOM 1676 O O . ILE A 1 208 ? -4.511 14.664 3.585 1.00 87.69 208 ILE A O 1
ATOM 1680 N N . LEU A 1 209 ? -3.490 13.380 2.045 1.00 86.62 209 LEU A N 1
ATOM 1681 C CA . LEU A 1 209 ? -4.689 13.116 1.254 1.00 86.62 209 LEU A CA 1
ATOM 1682 C C . LEU A 1 209 ? -5.786 12.463 2.104 1.00 86.62 209 LEU A C 1
ATOM 1684 O O . LEU A 1 209 ? -6.939 12.892 2.054 1.00 86.62 209 LEU A O 1
ATOM 1688 N N . TYR A 1 210 ? -5.430 11.477 2.931 1.00 90.81 210 TYR A N 1
ATOM 1689 C CA . TYR A 1 210 ? -6.362 10.847 3.862 1.00 90.81 210 TYR A CA 1
ATOM 1690 C C . TYR A 1 210 ? -6.978 11.863 4.832 1.00 90.81 210 TYR A C 1
ATOM 1692 O O . TYR A 1 210 ? -8.201 11.906 4.969 1.00 90.81 210 TYR A O 1
ATOM 1700 N N . LEU A 1 211 ? -6.163 12.701 5.481 1.00 88.81 211 LEU A N 1
ATOM 1701 C CA . LEU A 1 211 ? -6.643 13.717 6.422 1.00 88.81 211 LEU A CA 1
ATOM 1702 C C . LEU A 1 211 ? -7.577 14.725 5.741 1.00 88.81 211 LEU A C 1
ATOM 1704 O O . LEU A 1 211 ? -8.622 15.055 6.309 1.00 88.81 211 LEU A O 1
ATOM 1708 N N . LEU A 1 212 ? -7.245 15.171 4.525 1.00 84.56 212 LEU A N 1
ATOM 1709 C CA . LEU A 1 212 ? -8.080 16.081 3.736 1.00 84.56 212 LEU A CA 1
ATOM 1710 C C . LEU A 1 212 ? -9.434 15.445 3.405 1.00 84.56 212 LEU A C 1
ATOM 1712 O O . LEU A 1 212 ? -10.476 15.986 3.780 1.00 84.56 212 LEU A O 1
ATOM 1716 N N . LEU A 1 213 ? -9.429 14.265 2.777 1.00 84.69 213 LEU A N 1
ATOM 1717 C CA . LEU A 1 213 ? -10.652 13.548 2.403 1.00 84.69 213 LEU A CA 1
ATOM 1718 C C . LEU A 1 213 ? -11.509 13.226 3.629 1.00 84.69 213 LEU A C 1
ATOM 1720 O O . LEU A 1 213 ? -12.722 13.445 3.627 1.00 84.69 213 LEU A O 1
ATOM 1724 N N . LYS A 1 214 ? -10.886 12.754 4.712 1.00 86.38 214 LYS A N 1
ATOM 1725 C CA . LYS A 1 214 ? -11.588 12.414 5.948 1.00 86.38 214 LYS A CA 1
ATOM 1726 C C . LYS A 1 214 ? -12.234 13.635 6.593 1.00 86.38 214 LYS A C 1
ATOM 1728 O O . LYS A 1 214 ? -13.376 13.542 7.043 1.00 86.38 214 LYS A O 1
ATOM 1733 N N . THR A 1 215 ? -11.539 14.770 6.609 1.00 82.81 215 THR A N 1
ATOM 1734 C CA . THR A 1 215 ? -12.074 16.037 7.126 1.00 82.81 215 THR A CA 1
ATOM 1735 C C . THR A 1 215 ? -13.276 16.491 6.303 1.00 82.81 215 THR A C 1
ATOM 1737 O O . THR A 1 215 ? -14.315 16.813 6.883 1.00 82.81 215 THR A O 1
ATOM 1740 N N . ILE A 1 216 ? -13.182 16.430 4.969 1.00 80.88 216 ILE A N 1
ATOM 1741 C CA . ILE A 1 216 ? -14.296 16.756 4.066 1.00 80.88 216 ILE A CA 1
ATOM 1742 C C . ILE A 1 216 ? -15.504 15.863 4.369 1.00 80.88 216 ILE A C 1
ATOM 1744 O O . ILE A 1 216 ? -16.598 16.376 4.581 1.00 80.88 216 ILE A O 1
ATOM 1748 N N . ILE A 1 217 ? -15.315 14.543 4.460 1.00 82.56 217 ILE A N 1
ATOM 1749 C CA . ILE A 1 217 ? -16.409 13.586 4.694 1.00 82.56 217 ILE A CA 1
ATOM 1750 C C . ILE A 1 217 ? -17.059 13.791 6.071 1.00 82.56 217 ILE A C 1
ATOM 1752 O O . ILE A 1 217 ? -18.283 13.854 6.174 1.00 82.56 217 ILE A O 1
ATOM 1756 N N . VAL A 1 218 ? -16.263 13.903 7.140 1.00 82.12 218 VAL A N 1
ATOM 1757 C CA . VAL A 1 218 ? -16.775 13.979 8.523 1.00 82.12 218 VAL A CA 1
ATOM 1758 C C . VAL A 1 218 ? -17.477 15.308 8.801 1.00 82.12 218 VAL A C 1
ATOM 1760 O O . VAL A 1 218 ? -18.469 15.338 9.536 1.00 82.12 218 VAL A O 1
ATOM 1763 N N . TYR A 1 219 ? -16.978 16.407 8.233 1.00 77.62 219 TYR A N 1
ATOM 1764 C CA . TYR A 1 219 ? -17.488 17.747 8.517 1.00 77.62 219 TYR A CA 1
ATOM 1765 C C . TYR A 1 219 ? -18.303 18.362 7.375 1.00 77.62 219 TYR A C 1
ATOM 1767 O O . TYR A 1 219 ? -18.709 19.518 7.503 1.00 77.62 219 TYR A O 1
ATOM 1775 N N . LYS A 1 220 ? -18.646 17.588 6.331 1.00 73.81 220 LYS A N 1
ATOM 1776 C CA . LYS A 1 220 ? -19.541 18.001 5.228 1.00 73.81 220 LYS A CA 1
ATOM 1777 C C . LYS A 1 220 ? -20.826 18.669 5.730 1.00 73.81 220 LYS A C 1
ATOM 1779 O O . LYS A 1 220 ? -21.279 19.649 5.156 1.00 73.81 220 LYS A O 1
ATOM 1784 N N . SER A 1 221 ? -21.390 18.170 6.832 1.00 69.12 221 SER A N 1
ATOM 1785 C CA . SER A 1 221 ? -22.628 18.673 7.451 1.00 69.12 221 SER A CA 1
ATOM 1786 C C . SER A 1 221 ? -22.411 19.651 8.618 1.00 69.12 221 SER A C 1
ATOM 1788 O O . SER A 1 221 ? -23.371 20.043 9.280 1.00 69.12 221 SER A O 1
ATOM 1790 N N . LYS A 1 222 ? -21.163 20.048 8.916 1.00 79.56 222 LYS A N 1
ATOM 1791 C CA . LYS A 1 222 ? -20.802 20.916 10.058 1.00 79.56 222 LYS A CA 1
ATOM 1792 C C . LYS A 1 222 ? -19.804 22.008 9.634 1.00 79.56 222 LYS A C 1
ATOM 1794 O O . LYS A 1 222 ? -18.659 21.995 10.101 1.00 79.56 222 LYS A O 1
ATOM 1799 N N . PRO A 1 223 ? -20.230 22.995 8.822 1.00 74.12 223 PRO A N 1
ATOM 1800 C CA . PRO A 1 223 ? -19.329 23.947 8.164 1.00 74.12 223 PRO A CA 1
ATOM 1801 C C . PRO A 1 223 ? -18.489 24.775 9.145 1.00 74.12 223 PRO A C 1
ATOM 1803 O O . PRO A 1 223 ? -17.312 25.002 8.900 1.00 74.12 223 PRO A O 1
ATOM 1806 N N . LYS A 1 224 ? -19.036 25.144 10.313 1.00 77.94 224 LYS A N 1
ATOM 1807 C CA . LYS A 1 224 ? -18.287 25.886 11.347 1.00 77.94 224 LYS A CA 1
ATOM 1808 C C . LYS A 1 224 ? -17.103 25.093 11.917 1.00 77.94 224 LYS A C 1
ATOM 1810 O O . LYS A 1 224 ? -16.041 25.658 12.152 1.00 77.94 224 LYS A O 1
ATOM 1815 N N . LYS A 1 225 ? -17.273 23.782 12.137 1.00 75.69 225 LYS A N 1
ATOM 1816 C CA . LYS A 1 225 ? -16.189 22.912 12.630 1.00 75.69 225 LYS A CA 1
ATOM 1817 C C . LYS A 1 225 ? -15.178 22.605 11.530 1.00 75.69 225 LYS A C 1
ATOM 1819 O O . LYS A 1 225 ? -13.989 22.590 11.823 1.00 75.69 225 LYS A O 1
ATOM 1824 N N . ALA A 1 226 ? -15.644 22.414 10.293 1.00 72.62 226 ALA A N 1
ATOM 1825 C CA . ALA A 1 226 ? -14.767 22.288 9.131 1.00 72.62 226 ALA A CA 1
ATOM 1826 C C . ALA A 1 226 ? -13.865 23.523 9.002 1.00 72.62 226 ALA A C 1
ATOM 1828 O O . ALA A 1 226 ? -12.650 23.381 8.972 1.00 72.62 226 ALA A O 1
ATOM 1829 N N . PHE A 1 227 ? -14.454 24.723 9.043 1.00 76.44 227 PHE A N 1
ATOM 1830 C CA . PHE A 1 227 ? -13.722 25.985 8.963 1.00 76.44 227 PHE A CA 1
ATOM 1831 C C . PHE A 1 227 ? -12.678 26.127 10.075 1.00 76.44 227 PHE A C 1
ATOM 1833 O O . PHE A 1 227 ? -11.534 26.455 9.785 1.00 76.44 227 PHE A O 1
ATOM 1840 N N . LEU A 1 228 ? -13.032 25.827 11.331 1.00 80.19 228 LEU A N 1
ATOM 1841 C CA . LEU A 1 228 ? -12.087 25.908 12.449 1.00 80.19 228 LEU A CA 1
ATOM 1842 C C . LEU A 1 228 ? -10.903 24.943 12.278 1.00 80.19 228 LEU A C 1
ATOM 1844 O O . LEU A 1 228 ? -9.762 25.332 12.500 1.00 80.19 228 LEU A O 1
ATOM 1848 N N . ILE A 1 229 ? -11.161 23.697 11.873 1.00 76.56 229 ILE A N 1
ATOM 1849 C CA . ILE A 1 229 ? -10.105 22.698 11.649 1.00 76.56 229 ILE A CA 1
ATOM 1850 C C . ILE A 1 229 ? -9.217 23.117 10.477 1.00 76.56 229 ILE A C 1
ATOM 1852 O O . ILE A 1 229 ? -7.996 23.080 10.603 1.00 76.56 229 ILE A O 1
ATOM 1856 N N . SER A 1 230 ? -9.813 23.565 9.371 1.00 72.50 230 SER A N 1
ATOM 1857 C CA . SER A 1 230 ? -9.073 24.100 8.230 1.00 72.50 230 SER A CA 1
ATOM 1858 C C . SER A 1 230 ? -8.221 25.303 8.630 1.00 72.50 230 SER A C 1
ATOM 1860 O O . SER A 1 230 ? -7.049 25.331 8.283 1.00 72.50 230 SER A O 1
ATOM 1862 N N . ALA A 1 231 ? -8.751 26.238 9.423 1.00 75.88 231 ALA A N 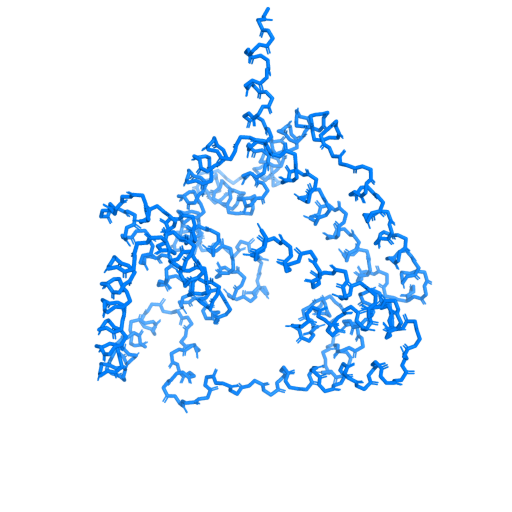1
ATOM 1863 C CA . ALA A 1 231 ? -8.003 27.389 9.923 1.00 75.88 231 ALA A CA 1
ATOM 1864 C C . ALA A 1 231 ? -6.821 26.968 10.810 1.00 75.88 231 ALA A C 1
ATOM 1866 O O . ALA A 1 231 ? -5.722 27.483 10.638 1.00 75.88 231 ALA A O 1
ATOM 1867 N N . VAL A 1 232 ? -7.005 25.996 11.712 1.00 80.38 232 VAL A N 1
ATOM 1868 C CA . VAL A 1 232 ? -5.909 25.454 12.537 1.00 80.38 232 VAL A CA 1
ATOM 1869 C C . VAL A 1 232 ? -4.834 24.802 11.666 1.00 80.38 232 VAL A C 1
ATOM 1871 O O . VAL A 1 232 ? -3.652 25.078 11.861 1.00 80.38 232 VAL A O 1
ATOM 1874 N N . ILE A 1 233 ? -5.225 23.981 10.685 1.00 78.75 233 ILE A N 1
ATOM 1875 C CA . ILE A 1 233 ? -4.286 23.358 9.740 1.00 78.75 233 ILE A CA 1
ATOM 1876 C C . ILE A 1 233 ? -3.532 24.438 8.959 1.00 78.75 233 ILE A C 1
ATOM 1878 O O . ILE A 1 233 ? -2.308 24.387 8.898 1.00 78.75 233 ILE A O 1
ATOM 1882 N N . SER A 1 234 ? -4.229 25.445 8.425 1.00 73.88 234 SER A N 1
ATOM 1883 C CA . SER A 1 234 ? -3.616 26.563 7.701 1.00 73.88 234 SER A CA 1
ATOM 1884 C C . SER A 1 234 ? -2.630 27.344 8.567 1.00 73.88 234 SER A C 1
ATOM 1886 O O . SER A 1 234 ? -1.543 27.665 8.093 1.00 73.88 234 SER A O 1
ATOM 1888 N N . THR A 1 235 ? -2.952 27.595 9.838 1.00 78.69 235 THR A N 1
ATOM 1889 C CA . THR A 1 235 ? -2.034 28.249 10.781 1.00 78.69 235 THR A CA 1
ATOM 1890 C C . THR A 1 235 ? -0.795 27.394 11.041 1.00 78.69 235 THR A C 1
ATOM 1892 O O . THR A 1 235 ? 0.316 27.915 11.004 1.00 78.69 235 THR A O 1
ATOM 1895 N N . ILE A 1 236 ? -0.949 26.081 11.247 1.00 81.19 236 ILE A N 1
ATOM 1896 C CA . ILE A 1 236 ? 0.194 25.165 11.399 1.00 81.19 236 ILE A CA 1
ATOM 1897 C C . ILE A 1 236 ? 1.055 25.181 10.131 1.00 81.19 236 ILE A C 1
ATOM 1899 O O . ILE A 1 236 ? 2.272 25.314 10.225 1.00 81.19 236 ILE A O 1
ATOM 1903 N N . CYS A 1 237 ? 0.441 25.110 8.948 1.00 76.19 237 CYS A N 1
ATOM 1904 C CA . CYS A 1 237 ? 1.153 25.202 7.675 1.00 76.19 237 CYS A CA 1
ATOM 1905 C C . CYS A 1 237 ? 1.906 26.532 7.533 1.00 76.19 237 CYS A C 1
ATOM 1907 O O . CYS A 1 237 ? 3.055 26.523 7.102 1.00 76.19 237 CYS A O 1
ATOM 1909 N N . ALA A 1 238 ? 1.306 27.656 7.935 1.00 77.12 238 ALA A N 1
ATOM 1910 C CA . ALA A 1 238 ? 1.955 28.965 7.910 1.00 77.12 238 ALA A CA 1
ATOM 1911 C C . ALA A 1 238 ? 3.152 29.033 8.875 1.00 77.12 238 ALA A C 1
ATOM 1913 O O . ALA A 1 238 ? 4.215 29.521 8.500 1.00 77.12 238 ALA A O 1
ATOM 1914 N N . LEU A 1 239 ? 3.019 28.488 10.090 1.00 78.25 239 LEU A N 1
ATOM 1915 C CA . LEU A 1 239 ? 4.122 28.411 11.056 1.00 78.25 239 LEU A CA 1
ATOM 1916 C C . LEU A 1 239 ? 5.271 27.534 10.541 1.00 78.25 239 LEU A C 1
ATOM 1918 O O . LEU A 1 239 ? 6.434 27.925 10.638 1.00 78.25 239 LEU A O 1
ATOM 1922 N N . VAL A 1 240 ? 4.951 26.378 9.952 1.00 80.19 240 VAL A N 1
ATOM 1923 C CA . VAL A 1 240 ? 5.943 25.494 9.320 1.00 80.19 240 VAL A CA 1
ATOM 1924 C C . VAL A 1 240 ? 6.620 26.193 8.144 1.00 80.19 240 VAL A C 1
ATOM 1926 O O . VAL A 1 240 ? 7.832 26.080 8.006 1.00 80.19 240 VAL A O 1
ATOM 1929 N N . TYR A 1 241 ? 5.875 26.947 7.335 1.00 77.75 241 TYR A N 1
ATOM 1930 C CA . TYR A 1 241 ? 6.419 27.707 6.210 1.00 77.75 241 TYR A CA 1
ATOM 1931 C C . TYR A 1 241 ? 7.407 28.789 6.669 1.00 77.75 241 TYR A C 1
ATOM 1933 O O . TYR A 1 241 ? 8.520 28.865 6.155 1.00 77.75 241 TYR A O 1
ATOM 1941 N N . VAL A 1 242 ? 7.052 29.575 7.692 1.00 80.75 242 VAL A N 1
ATOM 1942 C CA . VAL A 1 242 ? 7.939 30.611 8.257 1.00 80.75 242 VAL A CA 1
ATOM 1943 C C . VAL A 1 242 ? 9.202 29.994 8.871 1.00 80.75 242 VAL A C 1
ATOM 1945 O O . VAL A 1 242 ? 10.296 30.544 8.745 1.00 80.75 242 VAL A O 1
ATOM 1948 N N . GLY A 1 243 ? 9.069 28.842 9.531 1.00 80.62 243 GLY A N 1
ATOM 1949 C CA . GLY A 1 243 ? 10.181 28.125 10.156 1.00 80.62 243 GLY A CA 1
ATOM 1950 C C . GLY A 1 243 ? 10.937 27.168 9.233 1.00 80.62 243 GLY A C 1
ATOM 1951 O O . GLY A 1 243 ? 11.869 26.519 9.704 1.00 80.62 243 GLY A O 1
ATOM 1952 N N . PHE A 1 244 ? 10.560 27.057 7.957 1.00 79.62 244 PHE A N 1
ATOM 1953 C CA . PHE A 1 244 ? 10.873 25.904 7.108 1.00 79.62 244 PHE A CA 1
ATOM 1954 C C . PHE A 1 244 ? 12.364 25.557 7.069 1.00 79.62 244 PHE A C 1
ATOM 1956 O O . PHE A 1 244 ? 12.755 24.472 7.491 1.00 79.62 244 PHE A O 1
ATOM 1963 N N . TYR A 1 245 ? 13.213 26.503 6.659 1.00 81.19 245 TYR A N 1
ATOM 1964 C CA . TYR A 1 245 ? 14.658 26.278 6.553 1.00 81.19 245 TYR A CA 1
ATOM 1965 C C . TYR A 1 245 ? 15.318 25.972 7.901 1.00 81.19 245 TYR A C 1
ATOM 1967 O O . TYR A 1 245 ? 16.187 25.108 7.982 1.00 81.19 245 TYR A O 1
ATOM 1975 N N . LYS A 1 246 ? 14.887 26.639 8.981 1.00 85.69 246 LYS A N 1
ATOM 1976 C CA . LYS A 1 246 ? 15.419 26.379 10.327 1.00 85.69 246 LYS A CA 1
ATOM 1977 C C . LYS A 1 246 ? 15.056 24.969 10.784 1.00 85.69 246 LYS A C 1
ATOM 1979 O O . LYS A 1 246 ? 15.934 24.237 11.226 1.00 85.6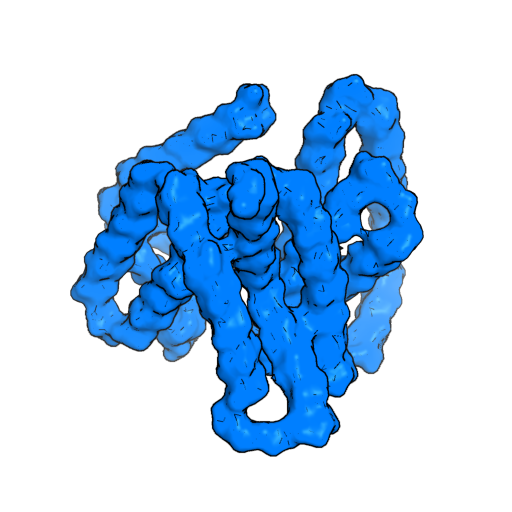9 246 LYS A O 1
ATOM 1984 N N . ILE A 1 247 ? 13.788 24.580 10.635 1.00 84.50 247 ILE A N 1
ATOM 1985 C CA . ILE A 1 247 ? 13.296 23.240 10.983 1.00 84.50 247 ILE A CA 1
ATOM 1986 C C . ILE A 1 247 ? 14.064 22.175 10.195 1.00 84.50 247 ILE A C 1
ATOM 1988 O O . ILE A 1 247 ? 14.543 21.214 10.791 1.00 84.50 247 ILE A O 1
ATOM 1992 N N . LEU A 1 248 ? 14.226 22.359 8.882 1.00 84.69 248 LEU A N 1
ATOM 1993 C CA . LEU A 1 248 ? 14.959 21.413 8.041 1.00 84.69 248 LEU A CA 1
ATOM 1994 C C . LEU A 1 248 ? 16.427 21.282 8.442 1.00 84.69 248 LEU A C 1
ATOM 1996 O O . LEU A 1 248 ? 16.908 20.159 8.537 1.00 84.69 248 LEU A O 1
ATOM 2000 N N . ASN A 1 249 ? 17.118 22.387 8.734 1.00 86.69 249 ASN A N 1
ATOM 2001 C CA . ASN A 1 249 ? 18.514 22.343 9.171 1.00 86.69 249 ASN A CA 1
ATOM 2002 C C . ASN A 1 249 ? 18.677 21.636 10.526 1.00 86.69 249 ASN A C 1
ATOM 2004 O O . ASN A 1 249 ? 19.581 20.817 10.675 1.00 86.69 249 ASN A O 1
ATOM 2008 N N . TYR A 1 250 ? 17.786 21.882 11.495 1.00 88.62 250 TYR A N 1
ATOM 2009 C CA . TYR A 1 250 ? 17.802 21.150 12.769 1.00 88.62 250 TYR A CA 1
ATOM 2010 C C . TYR A 1 250 ? 17.542 19.654 12.574 1.00 88.62 250 TYR A C 1
ATOM 2012 O O . TYR A 1 250 ? 18.251 18.828 13.145 1.00 88.62 250 TYR A O 1
ATOM 2020 N N . LEU A 1 251 ? 16.555 19.293 11.746 1.00 85.31 251 LEU A N 1
ATOM 2021 C CA . LEU A 1 251 ? 16.288 17.893 11.415 1.00 85.31 251 LEU A CA 1
ATOM 2022 C C . LEU A 1 251 ? 17.471 17.246 10.691 1.00 85.31 251 LEU A C 1
ATOM 2024 O O . LEU A 1 251 ? 17.757 16.082 10.947 1.00 85.31 251 LEU A O 1
ATOM 2028 N N . LEU A 1 252 ? 18.166 17.985 9.821 1.00 87.81 252 LEU A N 1
ATOM 2029 C CA . LEU A 1 252 ? 19.321 17.485 9.081 1.00 87.81 252 LEU A CA 1
ATOM 2030 C C . LEU A 1 252 ? 20.457 17.104 10.031 1.00 87.81 252 LEU A C 1
ATOM 2032 O O . LEU A 1 252 ? 20.979 16.001 9.908 1.00 87.81 252 LEU A O 1
ATOM 2036 N N . ILE A 1 253 ? 20.774 17.964 11.004 1.00 88.12 253 ILE A N 1
ATOM 2037 C CA . ILE A 1 253 ? 21.792 17.690 12.031 1.00 88.12 253 ILE A CA 1
ATOM 2038 C C . ILE A 1 253 ? 21.410 16.444 12.836 1.00 88.12 253 ILE A C 1
ATOM 2040 O O . ILE A 1 253 ? 22.193 15.502 12.913 1.00 88.12 253 ILE A O 1
ATOM 2044 N N . ILE A 1 254 ? 20.173 16.386 13.348 1.00 85.44 254 ILE A N 1
ATOM 2045 C CA . ILE A 1 254 ? 19.679 15.232 14.119 1.00 85.44 254 ILE A CA 1
ATOM 2046 C C . ILE A 1 254 ? 19.774 13.942 13.293 1.00 85.44 254 ILE A C 1
ATOM 2048 O O . ILE A 1 254 ? 20.161 12.894 13.805 1.00 85.44 254 ILE A O 1
ATOM 2052 N N . PHE A 1 255 ? 19.412 13.997 12.010 1.00 80.56 255 PHE A N 1
ATOM 2053 C CA . PHE A 1 255 ? 19.424 12.824 11.140 1.00 80.56 255 PHE A CA 1
ATOM 2054 C C . PHE A 1 255 ? 20.849 12.379 10.813 1.00 80.56 255 PHE A C 1
ATOM 2056 O O . PHE A 1 255 ? 21.100 11.177 10.786 1.00 80.56 255 PHE A O 1
ATOM 2063 N N . GLN A 1 256 ? 21.774 13.316 10.602 1.00 82.25 256 GLN A N 1
ATOM 2064 C CA . GLN A 1 256 ? 23.190 13.014 10.392 1.00 82.25 256 GLN A CA 1
ATOM 2065 C C . GLN A 1 256 ? 23.809 12.368 11.635 1.00 82.25 256 GLN A C 1
ATOM 2067 O O . GLN A 1 256 ? 24.435 11.318 11.519 1.00 82.25 256 GLN A O 1
ATOM 2072 N N . GLU A 1 257 ? 23.570 12.931 12.821 1.00 83.75 257 GLU A N 1
ATOM 2073 C CA . GLU A 1 257 ? 24.042 12.370 14.095 1.00 83.75 257 GLU A CA 1
ATOM 2074 C C . GLU A 1 257 ? 23.465 10.970 14.362 1.00 83.75 257 GLU A C 1
ATOM 2076 O O . GLU A 1 257 ? 24.145 10.101 14.907 1.00 83.75 257 GLU A O 1
ATOM 2081 N N . ALA A 1 258 ? 22.224 10.725 13.936 1.00 73.12 258 ALA A N 1
ATOM 2082 C CA . ALA A 1 258 ? 21.546 9.442 14.086 1.00 73.12 258 ALA A CA 1
ATOM 2083 C C . ALA A 1 258 ? 21.814 8.437 12.942 1.00 73.12 258 ALA A C 1
ATOM 2085 O O . ALA A 1 258 ? 21.202 7.367 12.940 1.00 73.12 258 ALA A O 1
ATOM 2086 N N . ASN A 1 259 ? 22.695 8.748 11.977 1.00 75.56 259 ASN A N 1
ATOM 2087 C CA . ASN A 1 259 ? 22.947 7.938 10.771 1.00 75.56 259 ASN A CA 1
ATOM 2088 C C . ASN A 1 259 ? 21.664 7.582 9.980 1.00 75.56 259 ASN A C 1
ATOM 2090 O O . ASN A 1 259 ? 21.512 6.474 9.462 1.00 75.56 259 ASN A O 1
ATOM 2094 N N . LEU A 1 260 ? 20.716 8.519 9.900 1.00 76.69 260 LEU A N 1
ATOM 2095 C CA . LEU A 1 260 ? 19.448 8.381 9.176 1.00 76.69 260 LEU A CA 1
ATOM 2096 C C . LEU A 1 260 ? 19.537 8.960 7.757 1.00 76.69 260 LEU A C 1
ATOM 2098 O O . LEU A 1 260 ? 20.420 9.753 7.431 1.00 76.69 260 LEU A O 1
ATOM 2102 N N . SER A 1 261 ? 18.580 8.598 6.894 1.00 76.12 261 SER A N 1
ATOM 2103 C CA . SER A 1 261 ? 18.543 9.127 5.528 1.00 76.12 261 SER A CA 1
ATOM 2104 C C . SER A 1 261 ? 18.218 10.622 5.519 1.00 76.12 261 SER A C 1
ATOM 2106 O O . SER A 1 261 ? 17.122 11.039 5.886 1.00 76.12 261 SER A O 1
ATOM 2108 N N . THR A 1 262 ? 19.135 11.435 5.002 1.00 79.38 262 THR A N 1
ATOM 2109 C CA . THR A 1 262 ? 18.969 12.891 4.855 1.00 79.38 262 THR A CA 1
ATOM 2110 C C . THR A 1 262 ? 18.312 13.300 3.537 1.00 79.38 262 THR A C 1
ATOM 2112 O O . THR A 1 262 ? 17.995 14.472 3.339 1.00 79.38 262 THR A O 1
ATOM 2115 N N . ARG A 1 263 ? 18.057 12.346 2.631 1.00 75.75 263 ARG A N 1
ATOM 2116 C CA . ARG A 1 263 ? 17.661 12.605 1.236 1.00 75.75 263 ARG A CA 1
ATOM 2117 C C . ARG A 1 263 ? 16.438 13.515 1.095 1.00 75.75 263 ARG A C 1
ATOM 2119 O O . ARG A 1 263 ? 16.443 14.412 0.265 1.00 75.75 263 ARG A O 1
ATOM 2126 N N . ILE A 1 264 ? 15.375 13.291 1.874 1.00 77.88 264 ILE A N 1
ATOM 2127 C CA . ILE A 1 264 ? 14.183 14.158 1.797 1.00 77.88 264 ILE A CA 1
ATOM 2128 C C . ILE A 1 264 ? 14.508 15.575 2.268 1.00 77.88 264 ILE A C 1
ATOM 2130 O O . ILE A 1 264 ? 14.041 16.529 1.656 1.00 77.88 264 ILE A O 1
ATOM 2134 N N . LEU A 1 265 ? 15.297 15.709 3.335 1.00 81.06 265 LEU A N 1
ATOM 2135 C CA . LEU A 1 265 ? 15.645 17.007 3.908 1.00 81.06 265 LEU A CA 1
ATOM 2136 C C . LEU A 1 265 ? 16.504 17.816 2.933 1.00 81.06 265 LEU A C 1
ATOM 2138 O O . LEU A 1 265 ? 16.197 18.980 2.692 1.00 81.06 265 LEU A O 1
ATOM 2142 N N . LEU A 1 266 ? 17.499 17.179 2.308 1.00 82.81 266 LEU A N 1
ATOM 2143 C CA . LEU A 1 266 ? 18.334 17.797 1.275 1.00 82.81 266 LEU A CA 1
ATOM 2144 C C . LEU A 1 266 ? 17.502 18.224 0.060 1.00 82.81 266 LEU A C 1
ATOM 2146 O O . LEU A 1 266 ? 17.540 19.390 -0.315 1.00 82.81 266 LEU A O 1
ATOM 2150 N N . ASN A 1 267 ? 16.642 17.348 -0.470 1.00 80.31 267 ASN A N 1
ATOM 2151 C CA . ASN A 1 267 ? 15.782 17.697 -1.608 1.00 80.31 267 ASN A CA 1
ATOM 2152 C C . ASN A 1 267 ? 14.817 18.861 -1.301 1.00 80.31 267 ASN A C 1
ATOM 2154 O O . ASN A 1 267 ? 14.452 19.626 -2.196 1.00 80.31 267 ASN A O 1
ATOM 2158 N N . LEU A 1 268 ? 14.354 18.976 -0.049 1.00 81.44 268 LEU A N 1
ATOM 2159 C CA . LEU A 1 268 ? 13.514 20.091 0.396 1.00 81.44 268 LEU A CA 1
ATOM 2160 C C . LEU A 1 268 ? 14.317 21.393 0.541 1.00 81.44 268 LEU A C 1
ATOM 2162 O O . LEU A 1 268 ? 13.798 22.448 0.183 1.00 81.44 268 LEU A O 1
ATOM 2166 N N . LEU A 1 269 ? 15.563 21.324 1.025 1.00 83.62 269 LEU A N 1
ATOM 2167 C CA . LEU A 1 269 ? 16.467 22.476 1.145 1.00 83.62 269 LEU A CA 1
ATOM 2168 C C . LEU A 1 269 ? 16.926 23.002 -0.223 1.00 83.62 269 LEU A C 1
ATOM 2170 O O . LEU A 1 269 ? 16.935 24.211 -0.440 1.00 83.62 269 LEU A O 1
ATOM 2174 N N . GLU A 1 270 ? 17.262 22.101 -1.146 1.00 83.31 270 GLU A N 1
ATOM 2175 C CA . GLU A 1 270 ? 17.763 22.412 -2.493 1.00 83.31 270 GLU A CA 1
ATOM 2176 C C . GLU A 1 270 ? 16.656 22.827 -3.476 1.00 83.31 270 GLU A C 1
ATOM 2178 O O . GLU A 1 270 ? 16.937 23.221 -4.605 1.00 83.31 270 GLU A O 1
ATOM 2183 N N . GLY A 1 271 ? 15.381 22.718 -3.087 1.00 75.12 271 GLY A N 1
ATOM 2184 C CA . GLY A 1 271 ? 14.250 23.033 -3.966 1.00 75.12 271 GLY A CA 1
ATOM 2185 C C . GLY A 1 271 ? 14.004 22.004 -5.080 1.00 75.12 271 GLY A C 1
ATOM 2186 O O . GLY A 1 271 ? 13.127 22.202 -5.917 1.00 75.12 271 GLY A O 1
ATOM 2187 N N . THR A 1 272 ? 14.716 20.874 -5.081 1.00 72.19 272 THR A N 1
ATOM 2188 C CA . THR A 1 272 ? 14.612 19.796 -6.084 1.00 72.19 272 THR A CA 1
ATOM 2189 C C . THR A 1 272 ? 13.493 18.790 -5.778 1.00 72.19 272 THR A C 1
ATOM 2191 O O . THR A 1 272 ? 13.317 17.793 -6.477 1.00 72.19 272 THR A O 1
ATOM 2194 N N . TYR A 1 273 ? 12.670 19.046 -4.757 1.00 66.81 273 TYR A N 1
ATOM 2195 C CA . TYR A 1 273 ? 11.629 18.139 -4.259 1.00 66.81 273 TYR A CA 1
ATOM 2196 C C . TYR A 1 273 ? 10.515 17.773 -5.262 1.00 66.81 273 TYR A C 1
ATOM 2198 O O . TYR A 1 273 ? 9.812 16.787 -5.019 1.00 66.81 273 TYR A O 1
ATOM 2206 N N . LEU A 1 274 ? 10.351 18.509 -6.368 1.00 62.28 274 LEU A N 1
ATOM 2207 C CA . LEU A 1 274 ? 9.416 18.179 -7.462 1.00 62.28 274 LEU A CA 1
ATOM 2208 C C . LEU A 1 274 ? 10.090 17.522 -8.672 1.00 62.28 274 LEU A C 1
ATOM 2210 O O . LEU A 1 274 ? 9.395 16.984 -9.531 1.00 62.28 274 LEU A O 1
ATOM 2214 N N . VAL A 1 275 ? 11.421 17.560 -8.758 1.00 64.31 275 VAL A N 1
ATOM 2215 C CA . VAL A 1 275 ? 12.156 17.038 -9.911 1.00 64.31 275 VAL A CA 1
ATOM 2216 C C . VAL A 1 275 ? 12.386 15.541 -9.713 1.00 64.31 275 VAL A C 1
ATOM 2218 O O . VAL A 1 275 ? 13.065 15.117 -8.779 1.00 64.31 275 VAL A O 1
ATOM 2221 N N . ASP A 1 276 ? 11.794 14.734 -10.591 1.00 72.50 276 ASP A N 1
ATOM 2222 C CA . ASP A 1 276 ? 12.032 13.292 -10.674 1.00 72.50 276 ASP A CA 1
ATOM 2223 C C . ASP A 1 276 ? 12.222 12.905 -12.148 1.00 72.50 276 ASP A C 1
ATOM 2225 O O . ASP A 1 276 ? 11.286 12.544 -12.865 1.00 72.50 276 ASP A O 1
ATOM 2229 N N . SER A 1 277 ? 13.456 13.075 -12.629 1.00 74.94 277 SER A N 1
ATOM 2230 C CA . SER A 1 277 ? 13.831 12.812 -14.023 1.00 74.94 277 SER A CA 1
ATOM 2231 C C . SER A 1 277 ? 13.617 11.349 -14.414 1.00 74.94 277 SER A C 1
ATOM 2233 O O . SER A 1 277 ? 13.194 11.080 -15.538 1.00 74.94 277 SER A O 1
ATOM 2235 N N . ALA A 1 278 ? 13.828 10.416 -13.481 1.00 76.44 278 ALA A N 1
ATOM 2236 C CA . ALA A 1 278 ? 13.577 8.995 -13.693 1.00 76.44 278 ALA A CA 1
ATOM 2237 C C . ALA A 1 278 ? 12.084 8.723 -13.926 1.00 76.44 278 ALA A C 1
ATOM 2239 O O . ALA A 1 278 ? 11.732 8.049 -14.894 1.00 76.44 278 ALA A O 1
ATOM 2240 N N . ARG A 1 279 ? 11.187 9.310 -13.118 1.00 78.00 279 ARG A N 1
ATOM 2241 C CA . ARG A 1 279 ? 9.733 9.182 -13.336 1.00 78.00 279 ARG A CA 1
ATOM 2242 C C . ARG A 1 279 ? 9.273 9.789 -14.651 1.00 78.00 279 ARG A C 1
ATOM 2244 O O . ARG A 1 279 ? 8.441 9.187 -15.321 1.00 78.00 279 ARG A O 1
ATOM 2251 N N . ASN A 1 280 ? 9.810 10.945 -15.034 1.00 86.06 280 ASN A N 1
ATOM 2252 C CA . ASN A 1 280 ? 9.477 11.555 -16.323 1.00 86.06 280 ASN A CA 1
ATOM 2253 C C . ASN A 1 280 ? 9.920 10.661 -17.488 1.00 86.06 280 ASN A C 1
ATOM 2255 O O . ASN A 1 280 ? 9.165 10.479 -18.440 1.00 86.06 280 ASN A O 1
ATOM 2259 N N . SER A 1 281 ? 11.109 10.060 -17.389 1.00 88.00 281 SER A N 1
ATOM 2260 C CA . SER A 1 281 ? 11.609 9.104 -18.381 1.00 88.00 281 SER A CA 1
ATOM 2261 C C . SER A 1 281 ? 10.710 7.864 -18.475 1.00 88.00 281 SER A C 1
ATOM 2263 O O . SER A 1 281 ? 10.285 7.490 -19.567 1.00 88.00 281 SER A O 1
ATOM 2265 N N . LEU A 1 282 ? 10.334 7.281 -17.329 1.00 90.38 282 LEU A N 1
ATOM 2266 C CA . LEU A 1 282 ? 9.413 6.140 -17.263 1.00 90.38 282 LEU A CA 1
ATOM 2267 C C . LEU A 1 282 ? 8.047 6.468 -17.857 1.00 90.38 282 LEU A C 1
ATOM 2269 O O . LEU A 1 282 ? 7.502 5.673 -18.621 1.00 90.38 282 LEU A O 1
ATOM 2273 N N . PHE A 1 283 ? 7.503 7.638 -17.532 1.00 91.25 283 PHE A N 1
ATOM 2274 C CA . PHE A 1 283 ? 6.220 8.093 -18.049 1.00 91.25 283 PHE A CA 1
ATOM 2275 C C . PHE A 1 283 ? 6.261 8.273 -19.570 1.00 91.25 283 PHE A C 1
ATOM 2277 O O . PHE A 1 283 ? 5.399 7.750 -20.272 1.00 91.25 283 PHE A O 1
ATOM 2284 N N . ASN A 1 284 ? 7.274 8.968 -20.089 1.00 93.06 284 ASN A N 1
ATOM 2285 C CA . ASN A 1 284 ? 7.393 9.230 -21.522 1.00 93.06 284 ASN A CA 1
ATOM 2286 C C . ASN A 1 284 ? 7.575 7.936 -22.317 1.00 93.06 284 ASN A C 1
ATOM 2288 O O . ASN A 1 284 ? 6.857 7.721 -23.290 1.00 93.06 284 ASN A O 1
ATOM 2292 N N . TYR A 1 285 ? 8.450 7.039 -21.858 1.00 94.88 285 TYR A N 1
ATOM 2293 C CA . TYR A 1 285 ? 8.647 5.756 -22.527 1.00 94.88 285 TYR A CA 1
ATOM 2294 C C . TYR A 1 285 ? 7.401 4.861 -22.446 1.00 94.88 285 TYR A C 1
ATOM 2296 O O . TYR A 1 285 ? 7.042 4.192 -23.409 1.00 94.88 285 TYR A O 1
ATOM 2304 N N . SER A 1 286 ? 6.659 4.917 -21.338 1.00 95.38 286 SER A N 1
ATOM 2305 C CA . SER A 1 286 ? 5.362 4.238 -21.229 1.00 95.38 286 SER A CA 1
ATOM 2306 C C . SER A 1 286 ? 4.350 4.752 -22.261 1.00 95.38 286 SER A C 1
ATOM 2308 O O . SER A 1 286 ? 3.604 3.970 -22.843 1.00 95.38 286 SER A O 1
ATOM 2310 N N . ILE A 1 287 ? 4.323 6.061 -22.532 1.00 96.12 287 ILE A N 1
ATOM 2311 C CA . ILE A 1 287 ? 3.467 6.633 -23.582 1.00 96.12 287 ILE A CA 1
ATOM 2312 C C . ILE A 1 287 ? 3.907 6.167 -24.975 1.00 96.12 287 ILE A C 1
ATOM 2314 O O . ILE A 1 287 ? 3.048 5.901 -25.816 1.00 96.12 287 ILE A O 1
ATOM 2318 N N . GLU A 1 288 ? 5.213 6.053 -25.224 1.00 96.56 288 GLU A N 1
ATOM 2319 C CA . GLU A 1 288 ? 5.749 5.494 -26.473 1.00 96.56 288 GLU A CA 1
ATOM 2320 C C . GLU A 1 288 ? 5.283 4.045 -26.670 1.00 96.56 288 GLU A C 1
ATOM 2322 O O . GLU A 1 288 ? 4.670 3.745 -27.692 1.00 96.56 288 GLU A O 1
ATOM 2327 N N . LEU A 1 289 ? 5.419 3.191 -25.651 1.00 96.38 289 LEU A N 1
ATOM 2328 C CA . LEU A 1 289 ? 4.955 1.799 -25.701 1.00 96.38 289 LEU A CA 1
ATOM 2329 C C . LEU A 1 289 ? 3.444 1.677 -25.958 1.00 96.38 289 LEU A C 1
ATOM 2331 O O . LEU A 1 289 ? 3.015 0.825 -26.733 1.00 96.38 289 LEU A O 1
ATOM 2335 N N . VAL A 1 290 ? 2.617 2.545 -25.361 1.00 96.75 290 VAL A N 1
ATOM 2336 C CA . VAL A 1 290 ? 1.167 2.567 -25.645 1.00 96.75 290 VAL A CA 1
ATOM 2337 C C . VAL A 1 290 ? 0.883 2.954 -27.100 1.00 96.75 290 VAL A C 1
ATOM 2339 O O . VAL A 1 290 ? -0.071 2.447 -27.690 1.00 96.75 290 VAL A O 1
ATOM 2342 N N . ARG A 1 291 ? 1.689 3.841 -27.697 1.00 96.25 291 ARG A N 1
ATOM 2343 C CA . ARG A 1 291 ? 1.545 4.232 -29.110 1.00 96.25 291 ARG A CA 1
ATOM 2344 C C . ARG A 1 291 ? 1.993 3.129 -30.063 1.00 96.25 291 ARG A C 1
ATOM 2346 O O . ARG A 1 291 ? 1.381 2.981 -31.116 1.00 96.25 291 ARG A O 1
ATOM 2353 N N . GLU A 1 292 ? 3.026 2.378 -29.699 1.00 96.69 292 GLU A N 1
ATOM 2354 C CA . GLU A 1 292 ? 3.540 1.247 -30.480 1.00 96.69 292 GLU A CA 1
ATOM 2355 C C . GLU A 1 292 ? 2.619 0.021 -30.394 1.00 96.69 292 GLU A C 1
ATOM 2357 O O . GLU A 1 292 ? 2.414 -0.675 -31.389 1.00 96.69 292 GLU A O 1
ATOM 2362 N N . HIS A 1 293 ? 1.981 -0.197 -29.239 1.00 95.19 293 HIS A N 1
ATOM 2363 C CA . HIS A 1 293 ? 1.095 -1.337 -28.981 1.00 95.19 293 HIS A CA 1
ATOM 2364 C C . HIS A 1 293 ? -0.339 -0.915 -28.593 1.00 95.19 293 HIS A C 1
ATOM 2366 O O . HIS A 1 293 ? -0.851 -1.314 -27.542 1.00 95.19 293 HIS A O 1
ATOM 2372 N N . PRO A 1 294 ? -1.059 -0.150 -29.438 1.00 94.75 294 PRO A N 1
ATOM 2373 C CA . PRO A 1 294 ? -2.302 0.513 -29.040 1.00 94.75 294 PRO A CA 1
ATOM 2374 C C . PRO A 1 294 ? -3.490 -0.437 -28.856 1.00 94.75 294 PRO A C 1
ATOM 2376 O O . PRO A 1 294 ? -4.443 -0.090 -28.162 1.00 94.75 294 PRO A O 1
ATOM 2379 N N . LEU A 1 295 ? -3.479 -1.616 -29.485 1.00 93.12 295 LEU A N 1
ATOM 2380 C CA . LEU A 1 295 ? -4.635 -2.520 -29.487 1.00 93.12 295 LEU A CA 1
ATOM 2381 C C . LEU A 1 295 ? -4.671 -3.437 -28.265 1.00 93.12 295 LEU A C 1
ATOM 2383 O O . LEU A 1 295 ? -5.689 -3.496 -27.582 1.00 93.12 295 LEU A O 1
ATOM 2387 N N . VAL A 1 296 ? -3.570 -4.144 -28.011 1.00 89.69 296 VAL A N 1
ATOM 2388 C CA . VAL A 1 296 ? -3.482 -5.200 -26.987 1.00 89.69 296 VAL A CA 1
ATOM 2389 C C . VAL A 1 296 ? -2.518 -4.860 -25.853 1.00 89.69 296 VAL A C 1
ATOM 2391 O O . VAL A 1 296 ? -2.480 -5.579 -24.860 1.00 89.69 296 VAL A O 1
ATOM 2394 N N . GLY A 1 297 ? -1.772 -3.757 -25.972 1.00 93.88 297 GLY A N 1
ATOM 2395 C CA . GLY A 1 297 ? -0.714 -3.419 -25.032 1.00 93.88 297 GLY A CA 1
ATOM 2396 C C . GLY A 1 297 ? 0.484 -4.365 -25.136 1.00 93.88 297 GLY A C 1
ATOM 2397 O O . GLY A 1 297 ? 0.623 -5.128 -26.092 1.00 93.88 297 GLY A O 1
ATOM 2398 N N . VAL A 1 298 ? 1.352 -4.302 -24.132 1.00 93.44 298 VAL A N 1
ATOM 2399 C CA . VAL A 1 298 ? 2.563 -5.127 -24.001 1.00 93.44 298 VAL A CA 1
ATOM 2400 C C . VAL A 1 298 ? 2.373 -6.321 -23.059 1.00 93.44 298 VAL A C 1
ATOM 2402 O O . VAL A 1 298 ? 3.257 -7.171 -22.970 1.00 93.44 298 VAL A O 1
ATOM 2405 N N . GLY A 1 299 ? 1.217 -6.419 -22.391 1.00 91.88 299 GLY A N 1
ATOM 2406 C CA . GLY A 1 299 ? 0.885 -7.480 -21.438 1.00 91.88 299 GLY A CA 1
ATOM 2407 C C . GLY A 1 299 ? 1.295 -7.171 -19.994 1.00 91.88 299 GLY A C 1
ATOM 2408 O O . GLY A 1 299 ? 2.168 -6.345 -19.729 1.00 91.88 299 GLY A O 1
ATOM 2409 N N . ILE A 1 300 ? 0.638 -7.838 -19.040 1.00 91.94 300 ILE A N 1
ATOM 2410 C CA . ILE A 1 300 ? 0.865 -7.643 -17.599 1.00 91.94 300 ILE A CA 1
ATOM 2411 C C . ILE A 1 300 ? 2.277 -8.104 -17.213 1.00 91.94 300 ILE A C 1
ATOM 2413 O O . ILE A 1 300 ? 2.650 -9.245 -17.480 1.00 91.94 300 ILE A O 1
ATOM 2417 N N . GLY A 1 301 ? 3.046 -7.234 -16.552 1.00 90.00 301 GLY A N 1
ATOM 2418 C CA . GLY A 1 301 ? 4.392 -7.528 -16.044 1.00 90.00 301 GLY A CA 1
ATOM 2419 C C . GLY A 1 301 ? 5.492 -7.324 -17.086 1.00 90.00 301 GLY A C 1
ATOM 2420 O O . GLY A 1 301 ? 6.605 -6.937 -16.740 1.00 90.00 301 GLY A O 1
ATOM 2421 N N . ASN A 1 302 ? 5.181 -7.492 -18.372 1.00 92.06 302 ASN A N 1
ATOM 2422 C CA . ASN A 1 302 ? 6.142 -7.256 -19.447 1.00 92.06 302 ASN A CA 1
ATOM 2423 C C . ASN A 1 302 ? 6.499 -5.767 -19.608 1.00 92.06 302 ASN A C 1
ATOM 2425 O O . ASN A 1 302 ? 7.636 -5.426 -19.926 1.00 92.06 302 ASN A O 1
ATOM 2429 N N . ASP A 1 303 ? 5.556 -4.869 -19.305 1.00 92.19 303 ASP A N 1
ATOM 2430 C CA . ASP A 1 303 ? 5.799 -3.425 -19.229 1.00 92.19 303 ASP A CA 1
ATOM 2431 C C . ASP A 1 303 ? 7.010 -3.085 -18.352 1.00 92.19 303 ASP A C 1
ATOM 2433 O O . ASP A 1 303 ? 7.828 -2.236 -18.707 1.00 92.19 303 ASP A O 1
ATOM 2437 N N . ARG A 1 304 ? 7.167 -3.803 -17.238 1.00 91.94 304 ARG A N 1
ATOM 2438 C CA . ARG A 1 304 ? 8.250 -3.579 -16.281 1.00 91.94 304 ARG A CA 1
ATOM 2439 C C . ARG A 1 304 ? 9.611 -4.018 -16.811 1.00 91.94 304 ARG A C 1
ATOM 2441 O O . ARG A 1 304 ? 10.601 -3.336 -16.562 1.00 91.94 304 ARG A O 1
ATOM 2448 N N . LEU A 1 305 ? 9.662 -5.117 -17.566 1.00 91.50 305 LEU A N 1
ATOM 2449 C CA . LEU A 1 305 ? 10.886 -5.589 -18.222 1.00 91.50 305 LEU A CA 1
ATOM 2450 C C . LEU A 1 305 ? 11.349 -4.599 -19.296 1.00 91.50 305 LEU A C 1
ATOM 2452 O O . LEU A 1 305 ? 12.518 -4.214 -19.312 1.00 91.50 305 LEU A O 1
ATOM 2456 N N . LEU A 1 306 ? 10.425 -4.122 -20.136 1.00 92.31 306 LEU A N 1
ATOM 2457 C CA . LEU A 1 306 ? 10.718 -3.129 -21.174 1.00 92.31 306 LEU A CA 1
ATOM 2458 C C . LEU A 1 306 ? 11.220 -1.812 -20.566 1.00 92.31 306 LEU A C 1
ATOM 2460 O O . LEU A 1 306 ? 12.227 -1.254 -21.012 1.00 92.31 306 LEU A O 1
ATOM 2464 N N . LEU A 1 307 ? 10.555 -1.330 -19.511 1.00 91.56 307 LEU A N 1
ATOM 2465 C CA . LEU A 1 307 ? 10.969 -0.127 -18.787 1.00 91.56 307 LEU A CA 1
ATOM 2466 C C . LEU A 1 307 ? 12.347 -0.306 -18.134 1.00 91.56 307 LEU A C 1
ATOM 2468 O O . LEU A 1 307 ? 13.191 0.581 -18.259 1.00 91.56 307 LEU A O 1
ATOM 2472 N N . ALA A 1 308 ? 12.605 -1.441 -17.482 1.00 89.50 308 ALA A N 1
ATOM 2473 C CA . ALA A 1 308 ? 13.893 -1.725 -16.851 1.00 89.50 308 ALA A CA 1
ATOM 2474 C C . ALA A 1 308 ? 15.041 -1.788 -17.871 1.00 89.50 308 ALA A C 1
ATOM 2476 O O . ALA A 1 308 ? 16.087 -1.168 -17.656 1.00 89.50 308 ALA A O 1
ATOM 2477 N N . ALA A 1 309 ? 14.816 -2.450 -19.012 1.00 87.88 309 ALA A N 1
ATOM 2478 C CA . ALA A 1 309 ? 15.778 -2.523 -20.108 1.00 87.88 309 ALA A CA 1
ATOM 2479 C C . ALA A 1 309 ? 16.117 -1.127 -20.659 1.00 87.88 309 ALA A C 1
ATOM 2481 O O . ALA A 1 309 ? 17.287 -0.802 -20.874 1.00 87.88 309 ALA A O 1
ATOM 2482 N N . LYS A 1 310 ? 15.110 -0.255 -20.818 1.00 88.00 310 LYS A N 1
ATOM 2483 C CA . LYS A 1 310 ? 15.314 1.133 -21.266 1.00 88.00 310 LYS A CA 1
ATOM 2484 C C . LYS A 1 310 ? 16.116 1.968 -20.267 1.00 88.00 310 LYS A C 1
ATOM 2486 O O . LYS A 1 310 ? 16.908 2.812 -20.686 1.00 88.00 310 LYS A O 1
ATOM 2491 N N . MET A 1 311 ? 15.928 1.737 -18.968 1.00 84.69 311 MET A N 1
ATOM 2492 C CA . MET A 1 311 ? 16.636 2.459 -17.901 1.00 84.69 311 MET A CA 1
ATOM 2493 C C . MET A 1 311 ? 18.030 1.888 -17.597 1.00 84.69 311 MET A C 1
ATOM 2495 O O . MET A 1 311 ? 18.642 2.294 -16.612 1.00 84.69 311 MET A O 1
ATOM 2499 N N . GLN A 1 312 ? 18.546 0.991 -18.449 1.00 77.31 312 GLN A N 1
ATOM 2500 C CA . GLN A 1 312 ? 19.867 0.362 -18.320 1.00 77.31 312 GLN A CA 1
ATOM 2501 C C . GLN A 1 312 ? 20.053 -0.399 -17.000 1.00 77.31 312 GLN A C 1
ATOM 2503 O O . GLN A 1 312 ? 21.177 -0.542 -16.513 1.00 77.31 312 GLN A O 1
ATOM 2508 N N . ASN A 1 313 ? 18.964 -0.901 -16.410 1.00 66.38 313 ASN A N 1
ATOM 2509 C CA . ASN A 1 313 ? 19.089 -1.753 -15.239 1.00 66.38 313 ASN A CA 1
ATOM 2510 C C . ASN A 1 313 ? 19.450 -3.183 -15.674 1.00 66.38 313 ASN A C 1
ATOM 2512 O O . ASN A 1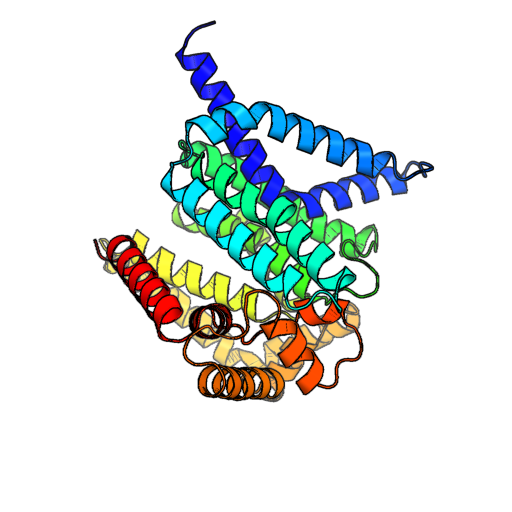 313 ? 18.873 -3.728 -16.611 1.00 66.38 313 ASN A O 1
ATOM 2516 N N . SER A 1 314 ? 20.444 -3.764 -15.004 1.00 57.50 314 SER A N 1
ATOM 2517 C CA . SER A 1 314 ? 21.048 -5.053 -15.357 1.00 57.50 314 SER A CA 1
ATOM 2518 C C . SER A 1 314 ? 20.409 -6.244 -14.633 1.00 57.50 314 SER A C 1
ATOM 2520 O O . SER A 1 314 ? 20.689 -7.385 -14.993 1.00 57.50 314 SER A O 1
ATOM 2522 N N . SER A 1 315 ? 19.565 -6.009 -13.619 1.00 71.88 315 SER A N 1
ATOM 2523 C CA . SER A 1 315 ? 18.917 -7.080 -12.854 1.00 71.88 315 SER A CA 1
ATOM 2524 C C . SER A 1 315 ? 17.467 -7.295 -13.285 1.00 71.88 315 SER A C 1
ATOM 2526 O O . SER A 1 315 ? 16.613 -6.418 -13.143 1.00 71.88 315 SER A O 1
ATOM 2528 N N . VAL A 1 316 ? 17.181 -8.508 -13.761 1.00 69.31 316 VAL A N 1
ATOM 2529 C CA . VAL A 1 316 ? 15.838 -8.954 -14.157 1.00 69.31 316 VAL A CA 1
ATOM 2530 C C . VAL A 1 316 ? 14.871 -8.972 -12.961 1.00 69.31 316 VAL A C 1
ATOM 2532 O O . VAL A 1 316 ? 13.697 -8.658 -13.133 1.00 69.31 316 VAL A O 1
ATOM 2535 N N . LEU A 1 317 ? 15.341 -9.233 -11.733 1.00 69.38 317 LEU A N 1
ATOM 2536 C CA . LEU A 1 317 ? 14.488 -9.169 -10.533 1.00 69.38 317 LEU A CA 1
ATOM 2537 C C . LEU A 1 317 ? 14.162 -7.728 -10.118 1.00 69.38 317 LEU A C 1
ATOM 2539 O O . LEU A 1 317 ? 13.046 -7.434 -9.681 1.00 69.38 317 LEU A O 1
ATOM 2543 N N . GLU A 1 318 ? 15.097 -6.793 -10.307 1.00 76.75 318 GLU A N 1
ATOM 2544 C CA . GLU A 1 318 ? 14.838 -5.375 -10.028 1.00 76.75 318 GLU A CA 1
ATOM 2545 C C . GLU A 1 318 ? 13.818 -4.769 -10.996 1.00 76.75 318 GLU A C 1
ATOM 2547 O O . GLU A 1 318 ? 13.217 -3.738 -10.675 1.00 76.75 318 GLU A O 1
ATOM 2552 N N . ALA A 1 319 ? 13.554 -5.431 -12.133 1.00 82.25 319 ALA A N 1
ATOM 2553 C CA . ALA A 1 319 ? 12.547 -5.022 -13.105 1.00 82.25 319 ALA A CA 1
ATOM 2554 C C . ALA A 1 319 ? 11.186 -4.752 -12.448 1.00 82.25 319 ALA A C 1
ATOM 2556 O O . ALA A 1 319 ? 10.504 -3.799 -12.814 1.00 82.25 319 ALA A O 1
ATOM 2557 N N . MET A 1 320 ? 10.810 -5.505 -11.406 1.00 81.19 320 MET A N 1
ATOM 2558 C CA . MET A 1 320 ? 9.540 -5.311 -10.697 1.00 81.19 320 MET A CA 1
ATOM 2559 C C . MET A 1 320 ? 9.343 -3.891 -10.147 1.00 81.19 320 MET A C 1
ATOM 2561 O O . MET A 1 320 ? 8.195 -3.467 -9.998 1.00 81.19 320 MET A O 1
ATOM 2565 N N . GLY A 1 321 ? 10.417 -3.158 -9.847 1.00 78.44 321 GLY A N 1
ATOM 2566 C CA . GLY A 1 321 ? 10.352 -1.784 -9.350 1.00 78.44 321 GLY A CA 1
ATOM 2567 C C . GLY A 1 321 ? 10.079 -0.725 -10.423 1.00 78.44 321 GLY A C 1
ATOM 2568 O O . GLY A 1 321 ? 9.752 0.408 -10.073 1.00 78.44 321 GLY A O 1
ATOM 2569 N N . TRP A 1 322 ? 10.176 -1.071 -11.710 1.00 85.88 322 TRP A N 1
ATOM 2570 C CA . TRP A 1 322 ? 10.095 -0.122 -12.820 1.00 85.88 322 TRP A CA 1
ATOM 2571 C C . TRP A 1 322 ? 8.688 -0.076 -13.410 1.00 85.88 322 TRP A C 1
ATOM 2573 O O . TRP A 1 322 ? 8.271 -0.965 -14.142 1.00 85.88 322 TRP A O 1
ATOM 2583 N N . TYR A 1 323 ? 7.940 0.973 -13.081 1.00 87.69 323 TYR A N 1
ATOM 2584 C CA . TYR A 1 323 ? 6.594 1.219 -13.602 1.00 87.69 323 TYR A CA 1
ATOM 2585 C C . TYR A 1 323 ? 6.292 2.727 -13.561 1.00 87.69 323 TYR A C 1
ATOM 2587 O O . TYR A 1 323 ? 6.908 3.457 -12.779 1.00 87.69 323 TYR A O 1
ATOM 2595 N N . PRO A 1 324 ? 5.352 3.246 -14.372 1.00 86.75 324 PRO A N 1
ATOM 2596 C CA . PRO A 1 324 ? 5.127 4.691 -14.494 1.00 86.75 324 PRO A CA 1
ATOM 2597 C C . PRO A 1 324 ? 4.463 5.345 -13.268 1.00 86.75 324 PRO A C 1
ATOM 2599 O O . PRO A 1 324 ? 4.206 6.548 -13.286 1.00 86.75 324 PRO A O 1
ATOM 2602 N N . HIS A 1 325 ? 4.163 4.581 -12.209 1.00 84.06 325 HIS A N 1
ATOM 2603 C CA . HIS A 1 325 ? 3.418 5.028 -11.025 1.00 84.06 325 HIS A CA 1
ATOM 2604 C C . HIS A 1 325 ? 2.088 5.726 -11.365 1.00 84.06 325 HIS A C 1
ATOM 2606 O O . HIS A 1 325 ? 1.654 6.651 -10.672 1.00 84.06 325 HIS A O 1
ATOM 2612 N N . ASN A 1 326 ? 1.438 5.287 -12.441 1.00 89.25 326 ASN A N 1
ATOM 2613 C CA . ASN A 1 326 ? 0.173 5.826 -12.909 1.00 89.25 326 ASN A CA 1
ATOM 2614 C C . ASN A 1 326 ? -0.712 4.665 -13.349 1.00 89.25 326 ASN A C 1
ATOM 2616 O O . ASN A 1 326 ? -0.547 4.135 -14.443 1.00 89.25 326 ASN A O 1
ATOM 2620 N N . ILE A 1 327 ? -1.684 4.321 -12.503 1.00 90.75 327 ILE A N 1
ATOM 2621 C CA . ILE A 1 327 ? -2.568 3.174 -12.723 1.00 90.75 327 ILE A CA 1
ATOM 2622 C C . ILE A 1 327 ? -3.314 3.243 -14.060 1.00 90.75 327 ILE A C 1
ATOM 2624 O O . ILE A 1 327 ? -3.547 2.214 -14.681 1.00 90.75 327 ILE A O 1
ATOM 2628 N N . PHE A 1 328 ? -3.669 4.439 -14.540 1.00 94.19 328 PHE A N 1
ATOM 2629 C CA . PHE A 1 328 ? -4.332 4.581 -15.834 1.00 94.19 328 PHE A CA 1
ATOM 2630 C C . PHE A 1 328 ? -3.376 4.238 -16.974 1.00 94.19 328 PHE A C 1
ATOM 2632 O O . PHE A 1 328 ? -3.748 3.507 -17.884 1.00 94.19 328 PHE A O 1
ATOM 2639 N N . LEU A 1 329 ? -2.133 4.717 -16.906 1.00 94.19 329 LEU A N 1
ATOM 2640 C CA . LEU A 1 329 ? -1.125 4.402 -17.913 1.00 94.19 329 LEU A CA 1
ATOM 2641 C C . LEU A 1 329 ? -0.727 2.921 -17.877 1.00 94.19 329 LEU A C 1
ATOM 2643 O O . LEU A 1 329 ? -0.590 2.314 -18.931 1.00 94.19 329 LEU A O 1
ATOM 2647 N N . GLU A 1 330 ? -0.626 2.323 -16.689 1.00 94.38 330 GLU A N 1
ATOM 2648 C CA . GLU A 1 330 ? -0.380 0.883 -16.523 1.00 94.38 330 GLU A CA 1
ATOM 2649 C C . GLU A 1 330 ? -1.493 0.043 -17.159 1.00 94.38 330 GLU A C 1
ATOM 2651 O O . GLU A 1 330 ? -1.208 -0.879 -17.914 1.00 94.38 330 GLU A O 1
ATOM 2656 N N . LEU A 1 331 ? -2.765 0.400 -16.957 1.00 94.62 331 LEU A N 1
ATOM 2657 C CA . LEU A 1 331 ? -3.881 -0.309 -17.594 1.00 94.62 331 LEU A CA 1
ATOM 2658 C C . LEU A 1 331 ? -3.843 -0.213 -19.127 1.00 94.62 331 LEU A C 1
ATOM 2660 O O . LEU A 1 331 ? -4.165 -1.187 -19.807 1.00 94.62 331 LEU A O 1
ATOM 2664 N N . LEU A 1 332 ? -3.442 0.939 -19.674 1.00 96.56 332 LEU A N 1
ATOM 2665 C CA . LEU A 1 332 ? -3.256 1.104 -21.119 1.00 96.56 332 LEU A CA 1
ATOM 2666 C C . LEU A 1 332 ? -2.059 0.297 -21.634 1.00 96.56 332 LEU A C 1
ATOM 2668 O O . LEU A 1 332 ? -2.142 -0.281 -22.713 1.00 96.56 332 LEU A O 1
ATOM 2672 N N . LEU A 1 333 ? -0.969 0.220 -20.870 1.00 95.69 333 LEU A N 1
ATOM 2673 C CA . LEU A 1 333 ? 0.185 -0.617 -21.199 1.00 95.69 333 LEU A CA 1
ATOM 2674 C C . LEU A 1 333 ? -0.172 -2.102 -21.181 1.00 95.69 333 LEU A C 1
ATOM 2676 O O . LEU A 1 333 ? 0.233 -2.836 -22.073 1.00 95.69 333 LEU A O 1
ATOM 2680 N N . HIS A 1 334 ? -0.932 -2.559 -20.188 1.00 94.62 334 HIS A N 1
ATOM 2681 C CA . HIS A 1 334 ? -1.230 -3.982 -20.024 1.00 94.62 334 HIS A CA 1
ATOM 2682 C C . HIS A 1 334 ? -2.237 -4.499 -21.045 1.00 94.62 334 HIS A C 1
ATOM 2684 O O . HIS A 1 334 ? -2.103 -5.636 -21.488 1.00 94.62 334 HIS A O 1
ATOM 2690 N N . PHE A 1 335 ? -3.236 -3.685 -21.398 1.00 94.75 335 PHE A N 1
ATOM 2691 C CA . PHE A 1 335 ? -4.399 -4.135 -22.172 1.00 94.75 335 PHE A CA 1
ATOM 2692 C C . PHE A 1 335 ? -4.640 -3.350 -23.468 1.00 94.75 335 PHE A C 1
ATOM 2694 O O . PHE A 1 335 ? -5.610 -3.618 -24.178 1.00 94.75 335 PHE A O 1
ATOM 2701 N N . GLY A 1 336 ? -3.805 -2.359 -23.776 1.00 95.31 336 GLY A N 1
ATOM 2702 C CA . GLY A 1 336 ? -4.017 -1.447 -24.895 1.00 95.31 336 GLY A CA 1
ATOM 2703 C C . GLY A 1 336 ? -5.102 -0.403 -24.618 1.00 95.31 336 GLY A C 1
ATOM 2704 O O . GLY A 1 336 ? -5.753 -0.376 -23.571 1.00 95.31 336 GLY A O 1
ATOM 2705 N N . ILE A 1 337 ? -5.320 0.479 -25.589 1.00 96.19 337 ILE A N 1
ATOM 2706 C CA . ILE A 1 337 ? -6.225 1.628 -25.477 1.00 96.19 337 ILE A CA 1
ATOM 2707 C C . ILE A 1 337 ? -7.685 1.188 -25.375 1.00 96.19 337 ILE A C 1
ATOM 2709 O O . ILE A 1 337 ? -8.451 1.780 -24.617 1.00 96.19 337 ILE A O 1
ATOM 2713 N N . ILE A 1 338 ? -8.076 0.143 -26.108 1.00 93.81 338 ILE A N 1
ATOM 2714 C CA . ILE A 1 338 ? -9.472 -0.303 -26.165 1.00 93.81 338 ILE A CA 1
ATOM 2715 C C . ILE A 1 338 ? -9.874 -0.938 -24.832 1.00 93.81 338 ILE A C 1
ATOM 2717 O O . ILE A 1 338 ? -10.729 -0.407 -24.121 1.00 93.81 338 ILE A O 1
ATOM 2721 N N . PHE A 1 339 ? -9.246 -2.058 -24.464 1.00 92.25 339 PHE A N 1
ATOM 2722 C CA . PHE A 1 339 ? -9.604 -2.773 -23.239 1.00 92.25 339 PHE A CA 1
ATOM 2723 C C . PHE A 1 339 ? -9.176 -2.003 -21.988 1.00 92.25 339 PHE A C 1
ATOM 2725 O O . PHE A 1 339 ? -9.965 -1.891 -21.047 1.00 92.25 339 PHE A O 1
ATOM 2732 N N . GLY A 1 340 ? -7.987 -1.393 -21.997 1.00 94.25 340 GLY A N 1
ATOM 2733 C CA . GLY A 1 340 ? -7.538 -0.516 -20.916 1.00 94.25 340 GLY A CA 1
ATOM 2734 C C . GLY A 1 340 ? -8.493 0.661 -20.716 1.00 94.25 340 GLY A C 1
ATOM 2735 O O . GLY A 1 340 ? -8.925 0.910 -19.593 1.00 94.25 340 GLY A O 1
ATOM 2736 N N . GLY A 1 341 ? -8.928 1.321 -21.793 1.00 95.19 341 GLY A N 1
ATOM 2737 C CA . GLY A 1 341 ? -9.896 2.420 -21.737 1.00 95.19 341 GLY A CA 1
ATOM 2738 C C . GLY A 1 341 ? -11.245 2.019 -21.133 1.00 95.19 341 GLY A C 1
ATOM 2739 O O . GLY A 1 341 ? -11.783 2.750 -20.299 1.00 95.19 341 GLY A O 1
ATOM 2740 N N . VAL A 1 342 ? -11.765 0.835 -21.478 1.00 94.06 342 VAL A N 1
ATOM 2741 C CA . VAL A 1 342 ? -13.001 0.295 -20.878 1.00 94.06 342 VAL A CA 1
ATOM 2742 C C . VAL A 1 342 ? -12.834 0.068 -19.373 1.00 94.06 342 VAL A C 1
ATOM 2744 O O . VAL A 1 342 ? -13.703 0.470 -18.594 1.00 94.06 342 VAL A O 1
ATOM 2747 N N . ILE A 1 343 ? -11.715 -0.527 -18.944 1.00 91.62 343 ILE A N 1
ATOM 2748 C CA . ILE A 1 343 ? -11.429 -0.755 -17.518 1.00 91.62 343 ILE A CA 1
ATOM 2749 C C . ILE A 1 343 ? -11.311 0.583 -16.778 1.00 91.62 343 ILE A C 1
ATOM 2751 O O . ILE A 1 343 ? -11.893 0.748 -15.706 1.00 91.62 343 ILE A O 1
ATOM 2755 N N . ILE A 1 344 ? -10.610 1.559 -17.358 1.00 94.69 344 ILE A N 1
ATOM 2756 C CA . ILE A 1 344 ? -10.453 2.899 -16.783 1.00 94.69 344 ILE A CA 1
ATOM 2757 C C . ILE A 1 344 ? -11.813 3.578 -16.621 1.00 94.69 344 ILE A C 1
ATOM 2759 O O . ILE A 1 344 ? -12.115 4.090 -15.543 1.00 94.69 344 ILE A O 1
ATOM 2763 N N . LEU A 1 345 ? -12.660 3.546 -17.652 1.00 95.12 345 LEU A N 1
ATOM 2764 C CA . LEU A 1 345 ? -13.997 4.131 -17.588 1.00 95.12 345 LEU A CA 1
ATOM 2765 C C . LEU A 1 345 ? -14.844 3.465 -16.497 1.00 95.12 345 LEU A C 1
ATOM 2767 O O . LEU A 1 345 ? -15.493 4.158 -15.712 1.00 95.12 345 LEU A O 1
ATOM 2771 N N . TYR A 1 346 ? -14.794 2.135 -16.399 1.00 91.00 346 TYR A N 1
ATOM 2772 C CA . TYR A 1 346 ? -15.463 1.398 -15.330 1.00 91.00 346 TYR A CA 1
ATOM 2773 C C . TYR A 1 346 ? -14.970 1.828 -13.939 1.00 91.00 346 TYR A C 1
ATOM 2775 O O . TYR A 1 346 ? -15.788 2.126 -13.065 1.00 91.00 346 TYR A O 1
ATOM 2783 N N . LEU A 1 347 ? -13.651 1.935 -13.735 1.00 88.44 347 LEU A N 1
ATOM 2784 C CA . LEU A 1 347 ? -13.073 2.399 -12.469 1.00 88.44 347 LEU A CA 1
ATOM 2785 C C . LEU A 1 347 ? -13.527 3.820 -12.121 1.00 88.44 347 LEU A C 1
ATOM 2787 O O . LEU A 1 347 ? -13.901 4.076 -10.976 1.00 88.44 347 LEU A O 1
ATOM 2791 N N . LEU A 1 348 ? -13.558 4.730 -13.097 1.00 90.25 348 LEU A N 1
ATOM 2792 C CA . LEU A 1 348 ? -14.040 6.098 -12.896 1.00 90.25 348 LEU A CA 1
ATOM 2793 C C . LEU A 1 348 ? -15.525 6.132 -12.509 1.00 90.25 348 LEU A C 1
ATOM 2795 O O . LEU A 1 348 ? -15.894 6.873 -11.598 1.00 90.25 348 LEU A O 1
ATOM 2799 N N . ILE A 1 349 ? -16.368 5.299 -13.130 1.00 91.56 349 ILE A N 1
ATOM 2800 C CA . ILE A 1 349 ? -17.793 5.175 -12.777 1.00 91.56 349 ILE A CA 1
ATOM 2801 C C . ILE A 1 349 ? -17.957 4.655 -11.343 1.00 91.56 349 ILE A C 1
ATOM 2803 O O . ILE A 1 349 ? -18.757 5.197 -10.576 1.00 91.56 349 ILE A O 1
ATOM 2807 N N . VAL A 1 350 ? -17.200 3.624 -10.957 1.00 87.25 350 VAL A N 1
ATOM 2808 C CA . VAL A 1 350 ? -17.235 3.071 -9.593 1.00 87.25 350 VAL A CA 1
ATOM 2809 C C . VAL A 1 350 ? -16.784 4.114 -8.567 1.00 87.25 350 VAL A C 1
ATOM 2811 O O . VAL A 1 350 ? -17.457 4.298 -7.550 1.00 87.25 350 VAL A O 1
ATOM 2814 N N . LEU A 1 351 ? -15.690 4.832 -8.837 1.00 82.44 351 LEU A N 1
ATOM 2815 C CA . LEU A 1 351 ? -15.193 5.904 -7.969 1.00 82.44 351 LEU A CA 1
ATOM 2816 C C . LEU A 1 351 ? -16.215 7.036 -7.826 1.00 82.44 351 LEU A C 1
ATOM 2818 O O . LEU A 1 351 ? -16.508 7.456 -6.706 1.00 82.44 351 LEU A O 1
ATOM 2822 N N . PHE A 1 352 ? -16.807 7.482 -8.935 1.00 84.00 352 PHE A N 1
ATOM 2823 C CA . PHE A 1 352 ? -17.850 8.506 -8.931 1.00 84.00 352 PHE A CA 1
ATOM 2824 C C . PHE A 1 352 ? -19.046 8.082 -8.069 1.00 84.00 352 PHE A C 1
ATOM 2826 O 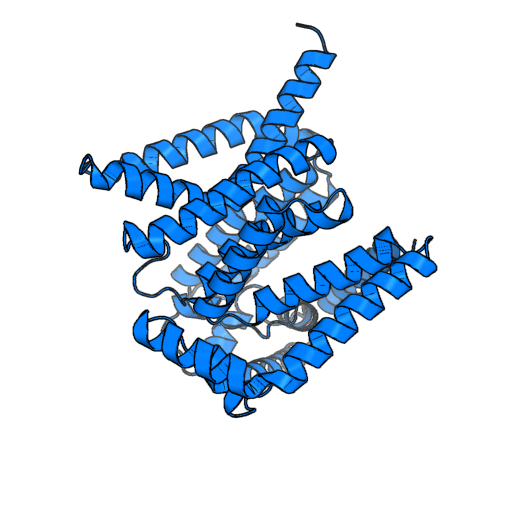O . PHE A 1 352 ? -19.462 8.817 -7.172 1.00 84.00 352 PHE A O 1
ATOM 2833 N N . ASN A 1 353 ? -19.552 6.863 -8.279 1.00 85.44 353 ASN A N 1
ATOM 2834 C CA . ASN A 1 353 ? -20.674 6.322 -7.511 1.00 85.44 353 ASN A CA 1
ATOM 2835 C C . ASN A 1 353 ? -20.349 6.077 -6.030 1.00 85.44 353 ASN A C 1
ATOM 2837 O O . ASN A 1 353 ? -21.279 5.994 -5.244 1.00 85.44 353 ASN A O 1
ATOM 2841 N N . SER A 1 354 ? -19.078 5.925 -5.649 1.00 74.81 354 SER A N 1
ATOM 2842 C CA . SER A 1 354 ? -18.695 5.675 -4.248 1.00 74.81 354 SER A CA 1
ATOM 2843 C C . SER A 1 354 ? -18.446 6.955 -3.447 1.00 74.81 354 SER A C 1
ATOM 2845 O O . SER A 1 354 ? -18.504 6.934 -2.219 1.00 74.81 354 SER A O 1
ATOM 2847 N N . VAL A 1 355 ? -18.072 8.046 -4.124 1.00 68.56 355 VAL A N 1
ATOM 2848 C CA . VAL A 1 355 ? -17.705 9.319 -3.479 1.00 68.56 355 VAL A CA 1
ATOM 2849 C C . VAL A 1 355 ? -18.856 10.324 -3.505 1.00 68.56 355 VAL A C 1
ATOM 2851 O O . VAL A 1 355 ? -19.013 11.100 -2.558 1.00 68.56 355 VAL A O 1
ATOM 2854 N N . ILE A 1 356 ? -19.618 10.363 -4.603 1.00 71.75 356 ILE A N 1
ATOM 2855 C CA . ILE A 1 356 ? -20.622 11.406 -4.851 1.00 71.75 356 ILE A CA 1
ATOM 2856 C C . ILE A 1 356 ? -22.040 10.922 -4.552 1.00 71.75 356 ILE A C 1
ATOM 2858 O O . ILE A 1 356 ? -22.796 11.666 -3.922 1.00 71.75 356 ILE A O 1
ATOM 2862 N N . LYS A 1 357 ? -22.393 9.718 -5.012 1.00 55.72 357 LYS A N 1
ATOM 2863 C CA . LYS A 1 357 ? -23.620 9.032 -4.586 1.00 55.72 357 LYS A CA 1
ATOM 2864 C C . LYS A 1 357 ? -23.382 8.356 -3.242 1.00 55.72 357 LYS A C 1
ATOM 2866 O O . LYS A 1 357 ? -24.348 8.346 -2.449 1.00 55.72 357 LYS A O 1
#

Secondary structure (DSSP, 8-state):
--HHHHHHHHHHHHHHHHHHHHHHHHHHHHHHHHHHTT---GGGHHHHHHHHHHHHHHHHHHHHHHHHS-HHHHHHHHHHHHHHHHHHHHTTT-HHHHHHHHHIIIIIIHHHHHHHHT---HHHHHHHHHHHHHHHHHHHHHIIIII---SS-TT--THHHHHHHHHHHHHHHHGGGT---HHHHHHHHHHHHHHHHTT-HHHHHHHHHHHHHHHHHHHTT-HHHHHHHHHHHHHHHHHHHHTHHHHHHHHHHHHHHTT---HHHHHHHTT-TT--HHHHHHHHHHHHHHHHSTTT-S-TTHHHHHHHHHTT---TTGGGG---S-HHHHHHHHHHHHHHHHHHHHHHHHHHHHHT-

pLDDT: mean 85.86, std 9.96, range [39.59, 96.75]

Sequence (357 aa):
MNAYSLSIKREIVVCLAACGVIAFSPILSLFVGLVRTVIIFPFKLDAMFVYGIFIFILLLAIKTVVNRSSVLLFGIIILLFIAYLIAFGVNGENIEYFTEYGINFLILSAPWIFITYAVRDFKLFKRYLYIISLIIIVSLIMNMYVFKIDVFGEYTYTQTYAYAMLPAAIIICDSFFKKIQFFNVFLFAVSIVFIIAMGARGPLFCIILYLLLKTIIVYKSKPKKAFLISAVISTICALVYVGFYKILNYLLIIFQEANLSTRILLNLLEGTYLVDSARNSLFNYSIELVREHPLVGVGIGNDRLLLAAKMQNSSVLEAMGWYPHNIFLELLLHFGIIFGGVIILYLLIVLFNSVIK

Foldseek 3Di:
DDPVVVVVVLLLLLLCLLLCLLQVLLVLQLQLLVCCVPDDDPPPVSSVVSVVVNVVSCVSNVVLLVVQDDPVLVVVLVVQLVLLVVLCVVPVVLVVQSVVVNCCSPPNNSVSVSSVSSNDPPVSSLVSLQVSLVSLLVSLCCCVPPSVDPSPDPPDQLQVNLVSNLSSLLSLVVVVLVPDDPVSVVSNVSSVLSSVLSPDPVSVVVNVVSVVLVLCVSCVVPVVVSVVVVVVVVVVVVVCVVCVLVVLVVSLVVSVVVVTDNNCSVCSNVVVNPDDPLLVLLQVVLVVQLVVVAAAASTPLSSLVVQCVVVVNPDSNCSVVRHNPDQLSNLCRHGHCVRSVVVVVVVVVVVCVVRPD